Protein AF-A0A8J6LBS2-F1 (afdb_monomer_lite)

Organism: Tenebrio molitor (NCBI:txid7067)

Foldseek 3Di:
DDDDDDPVSVLLVVLLVQLLVLLCVLLVHDDDPDPVVVVVVVVVVVVVVPPPDDPLNVLLVVLLVLLVLCVVQVCVVFFHAPVSLQVSLCVVPVDGDDVVNVCVVDPPDPDDGQGSLNSLVVQLVVLPPPPDDDDPDDDDDDSPVSNSSSSVVVCVVVQPPDDDVCVSCVVSNDDPDDDDDDDDDDDDDDDDDDDDDDPDPDDDPPVPLPQFAEEEAEECAPPDRCVVPAQVVLCVVLVGGYDYDPPRSDPCPVPDRDHSVNSVVVVSNLSSYQEYEYEYDLQALGSSSLSVLLSCLVVVGHYAYAHAQHDQPQRHHPNDGDDNVSSVVSRVSSVVSVVSCVVSVHHYHNDPNVRSVVSVVVVVVD

Secondary structure (DSSP, 8-state):
------HHHHHHHHHHHHHHHHHHHHTTPPPPSSHHHHHHHHHHHHHHHTSS--HHHHHHHHHHHHHHHHHHTTGGGSEE-HHHHHHHHHHHHS----HHHHTTT----SS--EEHHHHHHHHHHHHHTT--S---S-----SHHHHHHHHHHHHHHHH-SSSSSHHHHHHHH-------------------------PPP----------EEEEEEE---SS--HIIIIIHHHHHHTT--EE--TTSS----TT-PPPHHHHHHHHHHHHTEEEEEEEE-TTS--HHHHHHHHHHHHTT--EEEEEPPPPSSS-EETTEEPPHHHHHHHHHHHHHHHHHHHHTT--EESSHHHHHHHHHHHHHT-

Radius of gyration: 26.04 Å; chains: 1; bounding box: 83×47×63 Å

InterPro domains:
  IPR011992 EF-hand domain pair [SSF47473] (61-127)
  IPR039470 Nucleoside 2-deoxyribosyltransferase-like [PF15891] (211-308)

Sequence (366 aa):
MGETITHREYRDLVEGQTTLLTLVKSKGIEVHKSLPSALQCTAKILRNVTNDITAEEHLTSKLRKLREVFDSYGGQNGEIEVYKFLKAFNQLTQRDLTTNELYKYYTASRNTGISFELFCMLMAEFTTDNCDTSTTNGRFSDPLYWACALLKTRHLLSSYVIEPVANILVRASQPFQRQCSTNNNTCNMVSPHVNGEIEEPVSNNAFKQTKYDVFLGGTRNSQGNWREEIAIPALQKYNISYTSTSTNGYVVLDNKNVTDQDVLDWKQAMDSSQVLLFYVTADTRSLTTMILAAHYIAVEKDMVLCIQPLPEENCVVGNETLSDQAIKDYNRGRVYVTDMAKRKQIPVFEDIAEAVQCVVNKFQSR

pLDDT: mean 72.25, std 24.4, range [22.64, 98.56]

Structure (mmCIF, N/CA/C/O backbone):
data_AF-A0A8J6LBS2-F1
#
_entry.id   AF-A0A8J6LBS2-F1
#
loop_
_atom_site.group_PDB
_atom_site.id
_atom_site.type_symbol
_atom_site.label_atom_id
_atom_site.label_alt_id
_atom_site.label_comp_id
_atom_site.label_asym_id
_atom_site.label_entity_id
_atom_site.label_seq_id
_atom_site.pdbx_PDB_ins_code
_atom_site.Cartn_x
_atom_site.Cartn_y
_atom_site.Cartn_z
_atom_site.occupancy
_atom_site.B_iso_or_equiv
_atom_site.auth_seq_id
_atom_site.auth_comp_id
_atom_site.auth_asym_id
_atom_site.auth_atom_id
_atom_site.pdbx_PDB_model_num
ATOM 1 N N . MET A 1 1 ? 32.270 3.424 -0.566 1.00 47.19 1 MET A N 1
ATOM 2 C CA . MET A 1 1 ? 30.902 3.049 -0.151 1.00 47.19 1 MET A CA 1
ATOM 3 C C . MET A 1 1 ? 29.988 4.217 -0.452 1.00 47.19 1 MET A C 1
ATOM 5 O O . MET A 1 1 ? 30.368 5.334 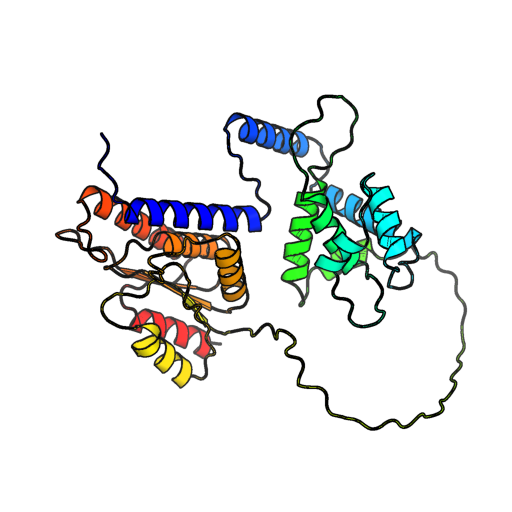-0.126 1.00 47.19 1 MET A O 1
ATOM 9 N N . GLY A 1 2 ? 28.842 3.936 -1.070 1.00 69.69 2 GLY A N 1
ATOM 10 C CA . GLY A 1 2 ? 27.843 4.913 -1.499 1.00 69.69 2 GLY A CA 1
ATOM 11 C C . GLY A 1 2 ? 27.788 4.995 -3.019 1.00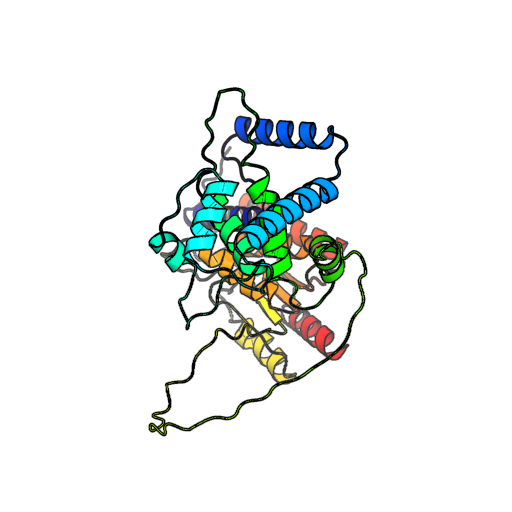 69.69 2 GLY A C 1
ATOM 12 O O . GLY A 1 2 ? 28.645 5.634 -3.621 1.00 69.69 2 GLY A O 1
ATOM 13 N N . GLU A 1 3 ? 26.821 4.311 -3.630 1.00 83.31 3 GLU A N 1
ATOM 14 C CA . GLU A 1 3 ? 26.401 4.670 -4.984 1.00 83.31 3 GLU A CA 1
ATOM 15 C C . GLU A 1 3 ? 25.667 6.011 -4.930 1.00 83.31 3 GLU A C 1
ATOM 17 O O . GLU A 1 3 ? 24.985 6.321 -3.947 1.00 83.31 3 GLU A O 1
ATOM 22 N N . THR A 1 4 ? 25.837 6.833 -5.960 1.00 85.31 4 THR A N 1
ATOM 23 C CA . THR A 1 4 ? 25.100 8.091 -6.056 1.00 85.31 4 THR A CA 1
ATOM 24 C C . THR A 1 4 ? 23.674 7.775 -6.473 1.00 85.31 4 THR A C 1
ATOM 26 O O . THR A 1 4 ? 23.448 7.372 -7.611 1.00 85.31 4 THR A O 1
ATOM 29 N N . ILE A 1 5 ? 22.719 7.978 -5.567 1.00 88.06 5 ILE A N 1
ATOM 30 C CA . ILE A 1 5 ? 21.300 7.875 -5.907 1.00 88.06 5 ILE A CA 1
ATOM 31 C C . ILE A 1 5 ? 20.892 9.036 -6.811 1.00 88.06 5 ILE A C 1
ATOM 33 O O . ILE A 1 5 ? 21.317 10.182 -6.627 1.00 88.06 5 ILE A O 1
ATOM 37 N N . THR A 1 6 ? 20.045 8.744 -7.786 1.00 86.56 6 THR A N 1
ATOM 38 C CA . THR A 1 6 ? 19.435 9.774 -8.626 1.00 86.56 6 THR A CA 1
ATOM 39 C C . THR A 1 6 ? 18.422 10.605 -7.830 1.00 86.56 6 THR A C 1
ATOM 41 O O . THR A 1 6 ? 17.913 10.194 -6.783 1.00 86.56 6 THR A O 1
ATOM 44 N N . HIS A 1 7 ? 18.077 11.793 -8.334 1.00 87.12 7 HIS A N 1
ATOM 45 C CA . HIS A 1 7 ? 17.038 12.622 -7.712 1.00 87.12 7 HIS A CA 1
ATOM 46 C C . HIS A 1 7 ? 15.678 11.905 -7.675 1.00 87.12 7 HIS A C 1
ATOM 48 O O . HIS A 1 7 ? 14.921 12.055 -6.716 1.00 87.12 7 HIS A O 1
ATOM 54 N N . ARG A 1 8 ? 15.356 11.113 -8.705 1.00 85.19 8 ARG A N 1
ATOM 55 C CA . ARG A 1 8 ? 14.108 10.350 -8.744 1.00 85.19 8 ARG A CA 1
ATOM 56 C C . ARG A 1 8 ? 14.124 9.203 -7.735 1.00 85.19 8 ARG A C 1
ATOM 58 O O . ARG A 1 8 ? 13.140 9.052 -7.027 1.00 85.19 8 ARG A O 1
ATOM 65 N N . GLU A 1 9 ? 15.237 8.486 -7.576 1.00 87.19 9 GLU A N 1
ATOM 66 C CA . GLU A 1 9 ? 15.374 7.480 -6.507 1.00 87.19 9 GLU A CA 1
ATOM 67 C C . GLU A 1 9 ? 15.237 8.085 -5.117 1.00 87.19 9 GLU A C 1
ATOM 69 O O . GLU A 1 9 ? 14.542 7.535 -4.266 1.00 87.19 9 GLU A O 1
ATOM 74 N N . TYR A 1 10 ? 15.855 9.244 -4.887 1.00 88.94 10 TYR A N 1
ATOM 75 C CA . TYR A 1 10 ? 15.675 9.974 -3.639 1.00 88.94 10 TYR A CA 1
ATOM 76 C C . TYR A 1 10 ? 14.195 10.297 -3.389 1.00 88.94 10 TYR A C 1
ATOM 78 O O . TYR A 1 10 ? 13.697 10.085 -2.283 1.00 88.94 10 TYR A O 1
ATOM 86 N N . ARG A 1 11 ? 13.466 10.757 -4.414 1.00 86.38 11 ARG A N 1
ATOM 87 C CA . ARG A 1 11 ? 12.020 10.990 -4.312 1.00 86.38 11 ARG A CA 1
ATOM 88 C C . ARG A 1 11 ? 11.243 9.710 -4.015 1.00 86.38 11 ARG A C 1
ATOM 90 O O . ARG A 1 11 ? 10.449 9.724 -3.082 1.00 86.38 11 ARG A O 1
ATOM 97 N N . ASP A 1 12 ? 11.505 8.621 -4.735 1.00 85.50 12 ASP A N 1
ATOM 98 C CA . ASP A 1 12 ? 10.856 7.323 -4.512 1.00 85.50 12 ASP A CA 1
ATOM 99 C C . ASP A 1 12 ? 11.044 6.857 -3.053 1.00 85.50 12 ASP A C 1
ATOM 101 O O . ASP A 1 12 ? 10.097 6.401 -2.407 1.00 85.50 12 ASP A O 1
ATOM 105 N N . LEU A 1 13 ? 12.252 7.030 -2.500 1.00 89.19 13 LEU A N 1
ATOM 106 C CA . LEU A 1 13 ? 12.580 6.716 -1.105 1.00 89.19 13 LEU A CA 1
ATOM 107 C C . LEU A 1 13 ? 11.823 7.600 -0.108 1.00 89.19 13 LEU A C 1
ATOM 109 O O . LEU A 1 13 ? 11.284 7.087 0.875 1.00 89.19 13 LEU A O 1
ATOM 113 N N . VAL A 1 14 ? 11.765 8.912 -0.350 1.00 89.81 14 VAL A N 1
ATOM 114 C CA . VAL A 1 14 ? 11.027 9.857 0.503 1.00 89.81 14 VAL A CA 1
ATOM 115 C C . VAL A 1 14 ? 9.528 9.564 0.469 1.00 89.81 14 VAL A C 1
ATOM 117 O O . VAL A 1 14 ? 8.892 9.534 1.517 1.00 89.81 14 VAL A O 1
ATOM 120 N N . GLU A 1 15 ? 8.956 9.288 -0.701 1.00 87.94 15 GLU A N 1
ATOM 121 C CA . GLU A 1 15 ? 7.538 8.942 -0.848 1.00 87.94 15 GLU A CA 1
ATOM 122 C C . GLU A 1 15 ? 7.206 7.607 -0.171 1.00 87.94 15 GLU A C 1
ATOM 124 O O . GLU A 1 15 ? 6.192 7.496 0.527 1.00 87.94 15 GLU A O 1
ATOM 129 N N . GLY A 1 16 ? 8.092 6.615 -0.297 1.00 90.06 16 GLY A N 1
ATOM 130 C CA . GLY A 1 16 ? 7.988 5.360 0.438 1.00 90.06 16 GLY A CA 1
ATOM 131 C C . GLY A 1 16 ? 8.041 5.575 1.954 1.00 90.06 16 GLY A C 1
ATOM 132 O O . GLY A 1 16 ? 7.206 5.038 2.685 1.00 90.06 16 GLY A O 1
ATOM 133 N N . GLN A 1 17 ? 8.967 6.410 2.437 1.00 91.69 17 GLN A N 1
ATOM 134 C CA . GLN A 1 17 ? 9.065 6.754 3.855 1.00 91.69 17 GLN A CA 1
ATOM 135 C C . GLN A 1 17 ? 7.803 7.468 4.347 1.00 91.69 17 GLN A C 1
ATOM 137 O O . GLN A 1 17 ? 7.252 7.054 5.365 1.00 91.69 17 GLN A O 1
ATOM 142 N N . THR A 1 18 ? 7.318 8.488 3.633 1.00 90.25 18 THR A N 1
ATOM 143 C CA . THR A 1 18 ? 6.062 9.178 3.957 1.00 90.25 18 THR A CA 1
ATOM 144 C C . THR A 1 18 ? 4.932 8.168 4.066 1.00 90.25 18 THR A C 1
ATOM 146 O O . THR A 1 18 ? 4.324 8.066 5.123 1.00 90.25 18 THR A O 1
ATOM 149 N N . THR A 1 19 ? 4.749 7.321 3.049 1.00 91.56 19 THR A N 1
ATOM 150 C CA . THR A 1 19 ? 3.713 6.279 3.040 1.00 91.56 19 THR A CA 1
ATOM 151 C C . THR A 1 19 ? 3.788 5.382 4.274 1.00 91.56 19 THR A C 1
ATOM 153 O O . THR A 1 19 ? 2.785 5.185 4.960 1.00 91.56 19 THR A O 1
ATOM 156 N N . LEU A 1 20 ? 4.976 4.865 4.603 1.00 93.19 20 LEU A N 1
ATOM 157 C CA . LEU A 1 20 ? 5.170 4.033 5.789 1.00 93.19 20 LEU A CA 1
ATOM 158 C C . LEU A 1 20 ? 4.802 4.790 7.072 1.00 93.19 20 LEU A C 1
ATOM 160 O O . LEU A 1 20 ? 4.065 4.266 7.908 1.00 93.19 20 LEU A O 1
ATOM 164 N N . LEU A 1 21 ? 5.295 6.019 7.231 1.00 91.12 21 LEU A N 1
ATOM 165 C CA . LEU A 1 21 ? 5.052 6.826 8.421 1.00 91.12 21 LEU A CA 1
ATOM 166 C C . LEU A 1 21 ? 3.572 7.177 8.579 1.00 91.12 21 LEU A C 1
ATOM 168 O O . LEU A 1 21 ? 3.050 7.067 9.689 1.00 91.12 21 LEU A O 1
ATOM 172 N N . THR A 1 22 ? 2.881 7.555 7.504 1.00 89.00 22 THR A N 1
ATOM 173 C CA . THR A 1 22 ? 1.444 7.848 7.538 1.00 89.00 22 THR A CA 1
ATOM 174 C C . THR A 1 22 ? 0.648 6.597 7.912 1.00 89.00 22 THR A C 1
ATOM 176 O O . THR A 1 22 ? -0.211 6.661 8.792 1.00 89.00 22 THR A O 1
ATOM 179 N N . LEU A 1 23 ? 0.965 5.434 7.327 1.00 86.88 23 LEU A N 1
ATOM 180 C CA . LEU A 1 23 ? 0.301 4.169 7.661 1.00 86.88 23 LEU A CA 1
ATOM 181 C C . LEU A 1 23 ? 0.516 3.778 9.130 1.00 86.88 23 LEU A C 1
ATOM 183 O O . LEU A 1 23 ? -0.443 3.410 9.809 1.00 86.88 23 LEU A O 1
ATOM 187 N N . VAL A 1 24 ? 1.743 3.897 9.644 1.00 85.88 24 VAL A N 1
ATOM 188 C CA . VAL A 1 24 ? 2.084 3.606 11.048 1.00 85.88 24 VAL A CA 1
ATOM 189 C C . VAL A 1 24 ? 1.343 4.552 11.999 1.00 85.88 24 VAL A C 1
ATOM 191 O O . VAL A 1 24 ? 0.672 4.090 12.925 1.00 85.88 24 VAL A O 1
ATOM 194 N N . LYS A 1 25 ? 1.364 5.863 11.726 1.00 83.94 25 LYS A N 1
ATOM 195 C CA . LYS A 1 25 ? 0.614 6.863 12.504 1.00 83.94 25 LYS A CA 1
ATOM 196 C C . LYS A 1 25 ? -0.892 6.610 12.469 1.00 83.94 25 LYS A C 1
ATOM 198 O O . LYS A 1 25 ? -1.544 6.725 13.502 1.00 83.94 25 LYS A O 1
ATOM 203 N N . SER A 1 26 ? -1.446 6.199 11.324 1.00 81.50 26 SER A N 1
ATOM 204 C CA . SER A 1 26 ? -2.880 5.885 11.196 1.00 81.50 26 SER A CA 1
ATOM 205 C C . SER A 1 26 ? -3.321 4.728 12.104 1.00 81.50 26 SER A C 1
ATOM 207 O O . SER A 1 26 ? -4.482 4.655 12.496 1.00 81.50 26 SER A O 1
ATOM 209 N N . LYS A 1 27 ? -2.385 3.854 12.504 1.00 79.88 27 LYS A N 1
ATOM 210 C CA . LYS A 1 27 ? -2.609 2.777 13.481 1.00 79.88 27 LYS A CA 1
ATOM 211 C C . LYS A 1 27 ? -2.426 3.221 14.938 1.00 79.88 27 LYS A C 1
ATOM 213 O O . LYS A 1 27 ? -2.509 2.388 15.836 1.00 79.88 27 LYS A O 1
ATOM 218 N N . GLY A 1 28 ? -2.191 4.511 15.180 1.00 75.19 28 GLY A N 1
ATOM 219 C CA . GLY A 1 28 ? -1.939 5.072 16.506 1.00 75.19 28 GLY A CA 1
ATOM 220 C C . GLY A 1 28 ? -0.559 4.728 17.067 1.00 75.19 28 GLY A C 1
ATOM 221 O O . GLY A 1 28 ? -0.369 4.783 18.279 1.00 75.19 28 GLY A O 1
ATOM 222 N N . ILE A 1 29 ? 0.392 4.339 16.211 1.00 77.69 29 ILE A N 1
ATOM 223 C CA . ILE A 1 29 ? 1.775 4.088 16.620 1.00 77.69 29 ILE A CA 1
ATOM 224 C C . ILE A 1 29 ? 2.541 5.410 16.560 1.00 77.69 29 ILE A C 1
ATOM 226 O O . ILE A 1 29 ? 2.597 6.065 15.517 1.00 77.69 29 ILE A O 1
ATOM 230 N N . GLU A 1 30 ? 3.152 5.787 17.681 1.00 77.56 30 GLU A N 1
ATOM 231 C CA . GLU A 1 30 ? 3.989 6.980 17.757 1.00 77.56 30 GLU A CA 1
ATOM 232 C C . GLU A 1 30 ? 5.283 6.794 16.957 1.00 77.56 30 GLU A C 1
ATOM 234 O O . GLU A 1 30 ? 6.025 5.824 17.126 1.00 77.56 30 GLU A O 1
ATOM 239 N N . VAL A 1 31 ? 5.568 7.761 16.084 1.00 81.81 31 VAL A N 1
ATOM 240 C CA . VAL A 1 31 ? 6.807 7.810 15.306 1.00 81.81 31 VAL A CA 1
ATOM 241 C C . VAL A 1 31 ? 7.734 8.838 15.935 1.00 81.81 31 VAL A C 1
ATOM 243 O O . VAL A 1 31 ? 7.440 10.032 15.973 1.00 81.81 31 VAL A O 1
ATOM 246 N N . HIS A 1 32 ? 8.895 8.372 16.373 1.00 86.50 32 HIS A N 1
ATOM 247 C CA . HIS A 1 32 ? 9.897 9.187 17.043 1.00 86.50 32 HIS A CA 1
ATOM 248 C C . HIS A 1 32 ? 11.015 9.602 16.084 1.00 86.50 32 HIS A C 1
ATOM 250 O O . HIS A 1 32 ? 11.577 8.774 15.373 1.00 86.50 32 HIS A O 1
ATOM 256 N N . LYS A 1 33 ? 11.382 10.889 16.100 1.00 84.56 33 LYS A N 1
ATOM 257 C CA . LYS A 1 33 ? 12.470 11.440 15.266 1.00 84.56 33 LYS A CA 1
ATOM 258 C C . LYS A 1 33 ? 13.868 11.185 15.839 1.00 84.56 33 LYS A C 1
ATOM 260 O O . LYS A 1 33 ? 14.860 11.443 15.168 1.00 84.56 33 LYS A O 1
ATOM 265 N N . SER A 1 34 ? 13.960 10.731 17.089 1.00 88.19 34 SER A N 1
ATOM 266 C CA . SER A 1 34 ? 15.233 10.486 17.762 1.00 88.19 34 SER A CA 1
ATOM 267 C C . SER A 1 34 ? 15.179 9.225 18.614 1.00 88.19 34 SER A C 1
ATOM 269 O O . SER A 1 34 ? 14.174 8.949 19.279 1.00 88.19 34 SER A O 1
ATOM 271 N N . LEU A 1 35 ? 16.296 8.496 18.633 1.00 88.31 35 LEU A N 1
ATOM 272 C CA . LEU A 1 35 ? 16.460 7.297 19.448 1.00 88.31 35 LEU A CA 1
ATOM 273 C C . LEU A 1 35 ? 16.162 7.551 20.941 1.00 88.31 35 LEU A C 1
ATOM 275 O O . LEU A 1 35 ? 15.421 6.757 21.516 1.00 88.31 35 LEU A O 1
ATOM 279 N N . PRO A 1 36 ? 16.622 8.653 21.576 1.00 91.38 36 PRO A N 1
ATOM 280 C CA . PRO A 1 36 ? 16.285 8.923 22.974 1.00 91.38 36 PRO A CA 1
ATOM 281 C C . PRO A 1 36 ? 14.777 9.031 23.233 1.00 91.38 36 PRO A C 1
ATOM 283 O O . PRO A 1 36 ? 14.287 8.455 24.204 1.00 91.38 36 PRO A O 1
ATOM 286 N N . SER A 1 37 ? 14.023 9.711 22.358 1.00 85.62 37 SER A N 1
ATOM 287 C CA . SER A 1 37 ? 12.566 9.831 22.526 1.00 85.62 37 SER A CA 1
ATOM 288 C C . SER A 1 37 ? 11.852 8.484 22.354 1.00 85.62 37 SER A C 1
ATOM 290 O O . SER A 1 37 ? 10.967 8.162 23.148 1.00 85.62 37 SER A O 1
ATOM 292 N N . ALA A 1 38 ? 12.303 7.655 21.404 1.00 83.62 38 ALA A N 1
ATOM 293 C CA . ALA A 1 38 ? 11.786 6.302 21.199 1.00 83.62 38 ALA A CA 1
ATOM 294 C C . ALA A 1 38 ? 12.054 5.394 22.411 1.00 83.62 38 ALA A C 1
ATOM 296 O O . ALA A 1 38 ? 11.160 4.679 22.872 1.00 83.62 38 ALA A O 1
ATOM 297 N N . LEU A 1 39 ? 13.267 5.454 22.975 1.00 86.56 39 LEU A N 1
ATOM 298 C CA . LEU A 1 39 ? 13.643 4.697 24.173 1.00 86.56 39 LEU A CA 1
ATOM 299 C C . LEU A 1 39 ? 12.832 5.136 25.394 1.00 86.56 39 LEU A C 1
ATOM 301 O O . LEU A 1 39 ? 12.380 4.295 26.170 1.00 86.56 39 LEU A O 1
ATOM 305 N N . GLN A 1 40 ? 12.596 6.441 25.550 1.00 86.06 40 GLN A N 1
ATOM 306 C CA . GLN A 1 40 ? 11.775 6.957 26.639 1.00 86.06 40 GLN A CA 1
ATOM 307 C C . GLN A 1 40 ? 10.313 6.504 26.518 1.00 86.06 40 GLN A C 1
ATOM 309 O O . GLN A 1 40 ? 9.727 6.103 27.525 1.00 86.06 40 GLN A O 1
ATOM 314 N N . CYS A 1 41 ? 9.728 6.537 25.315 1.00 79.12 41 CYS A N 1
ATOM 315 C CA . CYS A 1 41 ? 8.382 6.010 25.072 1.00 79.12 41 CYS A CA 1
ATOM 316 C C . CYS A 1 41 ? 8.316 4.506 25.377 1.00 79.12 41 CYS A C 1
ATOM 318 O O . CYS A 1 41 ? 7.473 4.069 26.160 1.00 79.12 41 CYS A O 1
ATOM 320 N N . THR A 1 42 ? 9.292 3.735 24.891 1.00 81.50 42 THR A N 1
ATOM 321 C CA . THR A 1 42 ? 9.397 2.292 25.162 1.00 81.50 42 THR A CA 1
ATOM 322 C C . THR A 1 42 ? 9.456 2.000 26.665 1.00 81.50 42 THR A C 1
ATOM 324 O O . THR A 1 42 ? 8.704 1.169 27.167 1.00 81.50 42 THR A O 1
ATOM 327 N N . ALA A 1 43 ? 10.287 2.727 27.419 1.00 81.31 43 ALA A N 1
ATOM 328 C CA . ALA A 1 43 ? 10.387 2.566 28.868 1.00 81.31 43 ALA A CA 1
ATOM 329 C C . ALA A 1 43 ? 9.069 2.891 29.594 1.00 81.31 43 ALA A C 1
ATOM 331 O O . ALA A 1 43 ? 8.728 2.218 30.567 1.00 81.31 43 ALA A O 1
ATOM 332 N N . LYS A 1 44 ? 8.310 3.897 29.131 1.00 79.00 44 LYS A N 1
ATOM 333 C CA . LYS A 1 44 ? 6.975 4.213 29.670 1.00 79.00 44 LYS A CA 1
ATOM 334 C C . LYS A 1 44 ? 5.977 3.087 29.397 1.00 79.00 44 LYS A C 1
ATOM 336 O O . LYS A 1 44 ? 5.268 2.692 30.316 1.00 79.00 44 LYS A O 1
ATOM 341 N N . ILE A 1 45 ? 5.953 2.549 28.174 1.00 76.06 45 ILE A N 1
ATOM 342 C CA . ILE A 1 45 ? 5.082 1.422 27.807 1.00 76.06 45 ILE A CA 1
ATOM 343 C C . ILE A 1 45 ? 5.374 0.223 28.713 1.00 76.06 45 ILE A C 1
ATOM 345 O O . ILE A 1 45 ? 4.457 -0.308 29.333 1.00 76.06 45 ILE A O 1
ATOM 349 N N . LEU A 1 46 ? 6.648 -0.152 28.860 1.00 76.38 46 LEU A N 1
ATOM 350 C CA . LEU A 1 46 ? 7.048 -1.295 29.685 1.00 76.38 46 LEU A CA 1
ATOM 351 C C . LEU A 1 46 ? 6.691 -1.109 31.168 1.00 76.38 46 LEU A C 1
ATOM 353 O O . LEU A 1 46 ? 6.201 -2.044 31.792 1.00 76.38 46 LEU A O 1
ATOM 357 N N . ARG A 1 47 ? 6.870 0.097 31.724 1.00 75.62 47 ARG A N 1
ATOM 358 C CA . ARG A 1 47 ? 6.495 0.404 33.119 1.00 75.62 47 ARG A CA 1
ATOM 359 C C . ARG A 1 47 ? 4.986 0.383 33.359 1.00 75.62 47 ARG A C 1
ATOM 361 O O . ARG A 1 47 ? 4.546 0.036 34.449 1.00 75.62 47 ARG A O 1
ATOM 368 N N . ASN A 1 48 ? 4.194 0.750 32.356 1.00 61.47 48 ASN A N 1
ATOM 369 C CA . ASN A 1 48 ? 2.739 0.689 32.460 1.00 61.47 48 ASN A CA 1
ATOM 370 C C . ASN A 1 48 ? 2.224 -0.751 32.363 1.00 61.47 48 ASN A C 1
ATOM 372 O O . ASN A 1 48 ? 1.263 -1.079 33.042 1.00 61.47 48 ASN A O 1
ATOM 376 N N . VAL A 1 49 ? 2.883 -1.616 31.584 1.00 57.59 49 VAL A N 1
ATOM 377 C CA . VAL A 1 49 ? 2.561 -3.054 31.523 1.00 57.59 49 VAL A CA 1
ATOM 378 C C . VAL A 1 49 ? 2.840 -3.760 32.856 1.00 57.59 49 VAL A C 1
ATOM 380 O O . VAL A 1 49 ? 2.164 -4.727 33.177 1.00 57.59 49 VAL A O 1
ATOM 383 N N . THR A 1 50 ? 3.796 -3.274 33.656 1.00 53.81 50 THR A N 1
ATOM 384 C CA . THR A 1 50 ? 4.102 -3.844 34.982 1.00 53.81 50 THR A CA 1
ATOM 385 C C . THR A 1 50 ? 3.147 -3.419 36.102 1.00 53.81 50 THR A C 1
ATOM 387 O O . THR A 1 50 ? 3.248 -3.952 37.202 1.00 53.81 50 THR A O 1
ATOM 390 N N . ASN A 1 51 ? 2.235 -2.473 35.857 1.00 56.88 51 ASN A N 1
ATOM 391 C CA . ASN A 1 51 ? 1.159 -2.160 36.795 1.00 56.88 51 ASN A CA 1
ATOM 392 C C . ASN A 1 51 ? -0.048 -3.031 36.410 1.00 56.88 51 ASN A C 1
ATOM 394 O O . ASN A 1 51 ? -0.597 -2.816 35.335 1.00 56.88 51 ASN A O 1
ATOM 398 N N . ASP A 1 52 ? -0.422 -4.003 37.253 1.00 50.91 52 ASP A N 1
ATOM 399 C CA . ASP A 1 52 ? -1.485 -5.026 37.086 1.00 50.91 52 ASP A CA 1
ATOM 400 C C . ASP A 1 52 ? -2.914 -4.465 36.865 1.00 50.91 52 ASP A C 1
ATOM 402 O O . ASP A 1 52 ? -3.860 -4.773 37.587 1.00 50.91 52 ASP A O 1
ATOM 406 N N . ILE A 1 53 ? -3.104 -3.613 35.864 1.00 55.03 53 ILE A N 1
ATOM 407 C CA . ILE A 1 53 ? -4.408 -3.206 35.353 1.00 55.03 53 ILE A CA 1
ATOM 408 C C . ILE A 1 53 ? -4.349 -3.456 33.855 1.00 55.03 53 ILE A C 1
ATOM 410 O O . ILE A 1 53 ? -3.560 -2.852 33.123 1.00 55.03 53 ILE A O 1
ATOM 414 N N . THR A 1 54 ? -5.167 -4.387 33.385 1.00 57.31 54 THR A N 1
ATOM 415 C CA . THR A 1 54 ? -5.206 -4.752 31.971 1.00 57.31 54 THR A CA 1
ATOM 416 C C . THR A 1 54 ? -5.546 -3.523 31.118 1.00 57.31 54 THR A C 1
ATOM 418 O O . THR A 1 54 ? -6.278 -2.618 31.532 1.00 57.31 54 THR A O 1
ATOM 421 N N . ALA A 1 55 ? -5.035 -3.463 29.883 1.00 52.88 55 ALA A N 1
ATOM 422 C CA . ALA A 1 55 ? -5.350 -2.366 28.958 1.00 52.88 55 ALA A CA 1
ATOM 423 C C . ALA A 1 55 ? -6.873 -2.182 28.749 1.00 52.88 55 ALA A C 1
ATOM 425 O O . ALA A 1 55 ? -7.332 -1.081 28.439 1.00 52.88 55 ALA A O 1
ATOM 426 N N . GLU A 1 56 ? -7.643 -3.253 28.948 1.00 51.31 56 GLU A N 1
ATOM 427 C CA . GLU A 1 56 ? -9.103 -3.293 28.914 1.00 51.31 56 GLU A CA 1
ATOM 428 C C . GLU A 1 56 ? -9.748 -2.600 30.127 1.00 51.31 56 GLU A C 1
ATOM 430 O O . GLU A 1 56 ? -10.662 -1.790 29.961 1.00 51.31 56 GLU A O 1
ATOM 435 N N . GLU A 1 57 ? -9.242 -2.821 31.341 1.00 60.28 57 GLU A N 1
ATOM 436 C CA . GLU A 1 57 ? -9.720 -2.150 32.559 1.00 60.28 57 GLU A CA 1
ATOM 437 C C . GLU A 1 57 ? -9.425 -0.647 32.536 1.00 60.28 57 GLU A C 1
ATOM 439 O O . GLU A 1 57 ? -10.266 0.176 32.918 1.00 60.28 57 GLU A O 1
ATOM 444 N N . HIS A 1 58 ? -8.263 -0.270 32.007 1.00 58.41 58 HIS A N 1
ATOM 445 C CA . HIS A 1 58 ? -7.893 1.126 31.811 1.00 58.41 58 HIS A CA 1
ATOM 446 C C . HIS A 1 58 ? -8.789 1.839 30.784 1.00 58.41 58 HIS A C 1
ATOM 448 O O . HIS A 1 58 ? -9.226 2.967 31.032 1.00 58.41 58 HIS A O 1
ATOM 454 N N . LEU A 1 59 ? -9.102 1.190 29.656 1.00 59.97 59 LEU A N 1
ATOM 455 C CA . LEU A 1 59 ? -10.052 1.707 28.667 1.00 59.97 59 LEU A CA 1
ATOM 456 C C . LEU A 1 59 ? -11.461 1.830 29.263 1.00 59.97 59 LEU A C 1
ATOM 458 O O . LEU A 1 59 ? -12.115 2.859 29.097 1.00 59.97 59 LEU A O 1
ATOM 462 N N . THR A 1 60 ? -11.899 0.819 30.013 1.00 61.25 60 THR A N 1
ATOM 463 C CA . THR A 1 60 ? -13.227 0.780 30.641 1.00 61.25 60 THR A CA 1
ATOM 464 C C . THR A 1 60 ? -13.401 1.900 31.666 1.00 61.25 60 THR A C 1
ATOM 466 O O . THR A 1 60 ? -14.414 2.596 31.661 1.00 61.25 60 THR A O 1
ATOM 469 N N . SER A 1 61 ? -12.398 2.127 32.518 1.00 65.00 61 SER A N 1
ATOM 470 C CA . SER A 1 61 ? -12.402 3.225 33.493 1.00 65.00 61 SER A CA 1
ATOM 471 C C . SER A 1 61 ? -12.487 4.600 32.814 1.00 65.00 61 SER A C 1
ATOM 473 O O . SER A 1 61 ? -13.220 5.486 33.255 1.00 65.00 61 SER A O 1
ATOM 475 N N . LYS A 1 62 ? -11.798 4.767 31.679 1.00 66.62 62 LYS A N 1
ATOM 476 C CA . LYS A 1 62 ? -11.809 6.015 30.907 1.00 66.62 62 LYS A CA 1
ATOM 477 C C . LYS A 1 62 ? -13.119 6.273 30.181 1.00 66.62 62 LYS A C 1
ATOM 479 O O . LYS A 1 62 ? -13.626 7.388 30.256 1.00 66.62 62 LYS A O 1
ATOM 484 N N . LEU A 1 63 ? -13.672 5.264 29.507 1.00 71.94 63 LEU A N 1
ATOM 485 C CA . LEU A 1 63 ? -14.982 5.377 28.862 1.00 71.94 63 LEU A CA 1
ATOM 486 C C . LEU A 1 63 ? -16.067 5.683 29.892 1.00 71.94 63 LEU A C 1
ATOM 488 O O . LEU A 1 63 ? -16.922 6.525 29.634 1.00 71.94 63 LEU A O 1
ATOM 492 N N . ARG A 1 64 ? -15.976 5.086 31.087 1.00 75.25 64 ARG A N 1
ATOM 493 C CA . ARG A 1 64 ? -16.865 5.411 32.205 1.00 75.25 64 ARG A CA 1
ATOM 494 C C . ARG A 1 64 ? -16.749 6.879 32.610 1.00 75.25 64 ARG A C 1
ATOM 496 O O . ARG A 1 64 ? -17.764 7.555 32.676 1.00 75.25 64 ARG A O 1
ATOM 503 N N . LYS A 1 65 ? -15.532 7.406 32.777 1.00 81.25 65 LYS A N 1
ATOM 504 C CA . LYS A 1 65 ? -15.321 8.827 33.100 1.00 81.25 65 LYS A CA 1
ATOM 505 C C . LYS A 1 65 ? -15.848 9.769 32.007 1.00 81.25 65 LYS A C 1
ATOM 507 O O . LYS A 1 65 ? -16.442 10.796 32.321 1.00 81.25 65 LYS A O 1
ATOM 512 N N . LEU A 1 66 ? -15.644 9.432 30.730 1.00 82.75 66 LEU A N 1
ATOM 513 C CA . LEU A 1 66 ? -16.204 10.194 29.607 1.00 82.75 66 LEU A CA 1
ATOM 514 C C . LEU A 1 66 ? -17.734 10.183 29.644 1.00 82.75 66 LEU A C 1
ATOM 516 O O . LEU A 1 66 ? -18.351 11.233 29.476 1.00 82.75 66 LEU A O 1
ATOM 520 N N . ARG A 1 67 ? -18.333 9.016 29.906 1.00 84.88 67 ARG A N 1
ATOM 521 C CA . ARG A 1 67 ? -19.782 8.846 30.023 1.00 84.88 67 ARG A CA 1
ATOM 522 C C . ARG A 1 67 ? -20.354 9.630 31.200 1.00 84.88 67 ARG A C 1
ATOM 524 O O . ARG A 1 67 ? -21.322 10.355 31.017 1.00 84.88 67 ARG A O 1
ATOM 531 N N . GLU A 1 68 ? -19.721 9.556 32.366 1.00 85.00 68 GLU A N 1
ATOM 532 C CA . GLU A 1 68 ? -20.115 10.302 33.565 1.00 85.00 68 GLU A CA 1
ATOM 533 C C . GLU A 1 68 ? -20.124 11.814 33.315 1.00 85.00 68 GLU A C 1
ATOM 535 O O . GLU A 1 68 ? -21.092 12.492 33.662 1.00 85.00 68 GLU A O 1
ATOM 540 N N . VAL A 1 69 ? -19.080 12.350 32.671 1.00 88.62 69 VAL A N 1
ATOM 541 C CA . VAL A 1 69 ? -19.036 13.779 32.340 1.00 88.62 69 VAL A CA 1
ATOM 542 C C . VAL A 1 69 ? -20.094 14.125 31.296 1.00 88.62 69 VAL A C 1
ATOM 544 O O . VAL A 1 69 ? -20.844 15.075 31.504 1.00 88.62 69 VAL A O 1
ATOM 547 N N . PHE A 1 70 ? -20.222 13.352 30.218 1.00 87.75 70 PHE A N 1
ATOM 548 C CA . PHE A 1 70 ? -21.259 13.569 29.207 1.00 87.75 70 PHE A CA 1
ATOM 549 C C . PHE A 1 70 ? -22.672 13.605 29.816 1.00 87.75 70 PHE A C 1
ATOM 551 O O . PHE A 1 70 ? -23.446 14.535 29.573 1.00 87.75 70 PHE A O 1
ATOM 558 N N . ASP A 1 71 ? -22.979 12.643 30.685 1.00 88.06 71 ASP A N 1
ATOM 559 C CA . ASP A 1 71 ? -24.260 12.551 31.379 1.00 88.06 71 ASP A CA 1
ATOM 560 C C . ASP A 1 71 ? -24.475 13.715 32.361 1.00 88.06 71 ASP A C 1
ATOM 562 O O . ASP A 1 71 ? -25.590 14.234 32.446 1.00 88.06 71 ASP A O 1
ATOM 566 N N . SER A 1 72 ? -23.422 14.197 33.038 1.00 91.62 72 SER A N 1
ATOM 567 C CA . SER A 1 72 ? -23.497 15.359 33.945 1.00 91.62 72 SER A CA 1
ATOM 568 C C . SER A 1 72 ? -23.908 16.662 33.248 1.00 91.62 72 SER A C 1
ATOM 570 O O . SER A 1 72 ? -24.452 17.568 33.879 1.00 91.62 72 SER A O 1
ATOM 572 N N . TYR A 1 73 ? -23.711 16.735 31.929 1.00 90.38 73 TYR A N 1
ATOM 573 C CA . TYR A 1 73 ? -24.125 17.850 31.080 1.00 90.38 73 TYR A CA 1
ATOM 574 C C . TYR A 1 73 ? -25.459 17.597 30.350 1.00 90.38 73 TYR A C 1
ATOM 576 O O . TYR A 1 73 ? -25.803 18.314 29.409 1.00 90.38 73 TYR A O 1
ATOM 584 N N . GLY A 1 74 ? -26.254 16.620 30.794 1.00 84.00 74 GLY A N 1
ATOM 585 C CA . GLY A 1 74 ? -27.582 16.332 30.240 1.00 84.00 74 GLY A CA 1
ATOM 586 C C . GLY A 1 74 ? -27.592 15.307 29.106 1.00 84.00 74 GLY A C 1
ATOM 587 O O . GLY A 1 74 ? -28.637 15.095 28.495 1.00 84.00 74 GLY A O 1
ATOM 588 N N . GLY A 1 75 ? -26.465 14.631 28.861 1.00 83.50 75 GLY A N 1
ATOM 589 C CA . GLY A 1 75 ? -26.333 13.584 27.845 1.00 83.50 75 GLY A CA 1
ATOM 590 C C . GLY A 1 75 ? -27.164 12.322 28.105 1.00 83.50 75 GLY A C 1
ATOM 591 O O . GLY A 1 75 ? -27.353 11.508 27.203 1.00 83.50 75 GLY A O 1
ATOM 592 N N . GLN A 1 76 ? -27.749 12.190 29.300 1.00 78.69 76 GLN A N 1
ATOM 593 C CA . GLN A 1 76 ? -28.712 11.130 29.626 1.00 78.69 76 GLN A CA 1
ATOM 594 C C . GLN A 1 76 ? -29.934 11.142 28.690 1.00 78.69 76 GLN A C 1
ATOM 596 O O . GLN A 1 76 ? -30.534 10.096 28.462 1.00 78.69 76 GLN A O 1
ATOM 601 N N . ASN A 1 77 ? -30.260 12.303 28.107 1.00 74.81 77 ASN A N 1
ATOM 602 C CA . ASN A 1 77 ? -31.359 12.481 27.154 1.00 74.81 77 ASN A CA 1
ATOM 603 C C . ASN A 1 77 ? -30.950 12.218 25.690 1.00 74.81 77 ASN A C 1
ATOM 605 O O . ASN A 1 77 ? -31.713 12.521 24.778 1.00 74.81 77 ASN A O 1
ATOM 609 N N . GLY A 1 78 ? -29.749 11.676 25.463 1.00 77.50 78 GLY A N 1
ATOM 610 C CA . GLY A 1 78 ? -29.233 11.274 24.152 1.00 77.50 78 GLY A CA 1
ATOM 611 C C . GLY A 1 78 ? -28.188 12.227 23.572 1.00 77.50 78 GLY A C 1
ATOM 612 O O . GLY A 1 78 ? -27.211 11.767 22.985 1.00 77.50 78 GLY A O 1
ATOM 613 N N . GLU A 1 79 ? -28.336 13.537 23.778 1.00 87.38 79 GLU A N 1
ATOM 614 C CA . GLU A 1 79 ? -27.460 14.545 23.171 1.00 87.38 79 GLU A CA 1
ATOM 615 C C . GLU A 1 79 ? -27.181 15.725 24.118 1.00 87.38 79 GLU A C 1
ATOM 617 O O . GLU A 1 79 ? -28.008 16.077 24.961 1.00 87.38 79 GLU A O 1
ATOM 622 N N . ILE A 1 80 ? -26.019 16.369 23.959 1.00 88.94 80 ILE A N 1
ATOM 623 C CA . ILE A 1 80 ? -25.667 17.617 24.655 1.00 88.94 80 ILE A CA 1
ATOM 624 C C . ILE A 1 80 ? -25.481 18.777 23.678 1.00 88.94 80 ILE A C 1
ATOM 626 O O . ILE A 1 80 ? -25.042 18.609 22.547 1.00 88.94 80 ILE A O 1
ATOM 630 N N . GLU A 1 81 ? -25.764 19.996 24.118 1.00 87.31 81 GLU A N 1
ATOM 631 C CA . GLU A 1 81 ? -25.543 21.190 23.298 1.00 87.31 81 GLU A CA 1
ATOM 632 C C . GLU A 1 81 ? -24.049 21.538 23.180 1.00 87.31 81 GLU A C 1
ATOM 634 O O . GLU A 1 81 ? -23.253 21.271 24.084 1.00 87.31 81 GLU A O 1
ATOM 639 N N . VAL A 1 82 ? -23.676 22.222 22.094 1.00 85.56 82 VAL A N 1
ATOM 640 C CA . VAL A 1 82 ? -22.289 22.622 21.786 1.00 85.56 82 VAL A CA 1
ATOM 641 C C . VAL A 1 82 ? -21.593 23.330 22.954 1.00 85.56 82 VAL A C 1
ATOM 643 O O . VAL A 1 82 ? -20.469 22.984 23.311 1.00 85.56 82 VAL A O 1
ATOM 646 N N . TYR A 1 83 ? -22.246 24.289 23.613 1.00 86.88 83 TYR A N 1
ATOM 647 C CA . TYR A 1 83 ? -21.609 24.990 24.735 1.00 86.88 83 TYR A CA 1
ATOM 648 C C . TYR A 1 83 ? -21.379 24.080 25.952 1.00 86.88 83 TYR A C 1
ATOM 650 O O . TYR A 1 83 ? -20.477 24.335 26.750 1.00 86.88 83 TYR A O 1
ATOM 658 N N . LYS A 1 84 ? -22.192 23.028 26.122 1.00 89.62 84 LYS A N 1
ATOM 659 C CA . LYS A 1 84 ? -22.032 22.050 27.205 1.00 89.62 84 LYS A CA 1
ATOM 660 C C . LYS A 1 84 ? -20.859 21.122 26.920 1.00 89.62 84 LYS A C 1
ATOM 662 O O . LYS A 1 84 ? -20.098 20.826 27.834 1.00 89.62 84 LYS A O 1
ATOM 667 N N . PHE A 1 85 ? -20.655 20.763 25.653 1.00 88.81 85 PHE A N 1
ATOM 668 C CA . PHE A 1 85 ? -19.439 20.087 25.212 1.00 88.81 85 PHE A CA 1
ATOM 669 C C . PHE A 1 85 ? -18.181 20.899 25.546 1.00 88.81 85 PHE A C 1
ATOM 671 O O . PHE A 1 85 ? -17.249 20.348 26.122 1.00 88.81 85 PHE A O 1
ATOM 678 N N . LEU A 1 86 ? -18.156 22.208 25.267 1.00 88.31 86 LEU A N 1
ATOM 679 C CA . LEU A 1 86 ? -16.989 23.049 25.580 1.00 88.31 86 LEU A CA 1
ATOM 680 C C . LEU A 1 86 ? -16.667 23.052 27.086 1.00 88.31 86 LEU A C 1
ATOM 682 O O . LEU A 1 86 ? -15.505 22.950 27.476 1.00 88.31 86 LEU A O 1
ATOM 686 N N . LYS A 1 87 ? -17.697 23.094 27.943 1.00 89.12 87 LYS A N 1
ATOM 687 C CA . LYS A 1 87 ? -17.530 22.982 29.403 1.00 89.12 87 LYS A CA 1
ATOM 688 C C . LYS A 1 87 ? -17.010 21.604 29.823 1.00 89.12 87 LYS A C 1
ATOM 690 O O . LYS A 1 87 ? -16.091 21.527 30.634 1.00 89.12 87 LYS A O 1
ATOM 695 N N . ALA A 1 88 ? -17.557 20.536 29.246 1.00 87.19 88 ALA A N 1
ATOM 696 C CA . ALA A 1 88 ? -17.107 19.169 29.485 1.00 87.19 88 ALA A CA 1
ATOM 697 C C . ALA A 1 88 ? -15.647 18.950 29.052 1.00 87.19 88 ALA A C 1
ATOM 699 O O . ALA A 1 88 ? -14.878 18.309 29.771 1.00 87.19 88 ALA A O 1
ATOM 700 N N . PHE A 1 89 ? -15.242 19.521 27.914 1.00 86.62 89 PHE A N 1
ATOM 701 C CA . PHE A 1 89 ? -13.860 19.495 27.440 1.00 86.62 89 PHE A CA 1
ATOM 702 C C . PHE A 1 89 ? -12.919 20.174 28.431 1.00 86.62 89 PHE A C 1
ATOM 704 O O . PHE A 1 89 ? -11.921 19.570 28.830 1.00 86.62 89 PHE A O 1
ATOM 711 N N . ASN A 1 90 ? -13.261 21.385 28.881 1.00 85.25 90 ASN A N 1
ATOM 712 C CA . ASN A 1 90 ? -12.477 22.096 29.886 1.00 85.25 90 ASN A CA 1
ATOM 713 C C . ASN A 1 90 ? -12.368 21.288 31.187 1.00 85.25 90 ASN A C 1
ATOM 715 O O . ASN A 1 90 ? -11.268 21.114 31.704 1.00 85.25 90 ASN A O 1
ATOM 719 N N . GLN A 1 91 ? -13.462 20.691 31.664 1.00 83.94 91 GLN A N 1
ATOM 720 C CA . GLN A 1 91 ? -13.434 19.857 32.868 1.00 83.94 91 GLN A CA 1
ATOM 721 C C . GLN A 1 91 ? -12.493 18.647 32.732 1.00 83.94 91 GLN A C 1
ATOM 723 O O . GLN A 1 91 ? -11.794 18.292 33.683 1.00 83.94 91 GLN A O 1
ATOM 728 N N . LEU A 1 92 ? -12.485 17.986 31.572 1.00 80.19 92 LEU A N 1
ATOM 729 C CA . LEU A 1 92 ? -11.698 16.770 31.353 1.00 80.19 92 LEU A CA 1
ATOM 730 C C . LEU A 1 92 ? -10.221 17.046 31.061 1.00 80.19 92 LEU A C 1
ATOM 732 O O . LEU A 1 92 ? -9.373 16.230 31.425 1.00 80.19 92 LEU A O 1
ATOM 736 N N . THR A 1 93 ? -9.919 18.166 30.407 1.00 78.31 93 THR A N 1
ATOM 737 C CA . THR A 1 93 ? -8.585 18.454 29.854 1.00 78.31 93 THR A CA 1
ATOM 738 C C . THR A 1 93 ? -7.888 19.647 30.500 1.00 78.31 93 THR A C 1
ATOM 740 O O . THR A 1 93 ? -6.695 19.834 30.277 1.00 78.31 93 THR A O 1
ATOM 743 N N . GLN A 1 94 ? -8.609 20.443 31.296 1.00 76.81 94 GLN A N 1
ATOM 744 C CA . GLN A 1 94 ? -8.179 21.747 31.817 1.00 76.81 94 GLN A CA 1
ATOM 745 C C . GLN A 1 94 ? -7.773 22.740 30.715 1.00 76.81 94 GLN A C 1
ATOM 747 O O . GLN A 1 94 ? -6.949 23.626 30.941 1.00 76.81 94 GLN A O 1
ATOM 752 N N . ARG A 1 95 ? -8.336 22.587 29.510 1.00 78.56 95 ARG A N 1
ATOM 753 C CA . ARG A 1 95 ? -8.092 23.460 28.359 1.00 78.56 95 ARG A CA 1
ATOM 754 C C . ARG A 1 95 ? -9.381 24.103 27.886 1.00 78.56 95 ARG A C 1
ATOM 756 O O . ARG A 1 95 ? -10.428 23.462 27.843 1.00 78.56 95 ARG A O 1
ATOM 763 N N . ASP A 1 96 ? -9.270 25.346 27.448 1.00 79.56 96 ASP A N 1
ATOM 764 C CA . ASP A 1 96 ? -10.351 26.018 26.745 1.00 79.56 96 ASP A CA 1
ATOM 765 C C . ASP A 1 96 ? -10.291 25.703 25.251 1.00 79.56 96 ASP A C 1
ATOM 767 O O . ASP A 1 96 ? -9.216 25.648 24.652 1.00 79.56 96 ASP A O 1
ATOM 771 N N . LEU A 1 97 ? -11.465 25.484 24.666 1.00 81.38 97 LEU A N 1
ATOM 772 C CA . LEU A 1 97 ? -11.659 25.328 23.231 1.00 81.38 97 LEU A CA 1
ATOM 773 C C . LEU A 1 97 ? -12.647 26.393 22.772 1.00 81.38 97 LEU A C 1
ATOM 775 O O . LEU A 1 97 ? -13.674 26.615 23.418 1.00 81.38 97 LEU A O 1
ATOM 779 N N . THR A 1 98 ? -12.349 27.059 21.662 1.00 79.25 98 THR A N 1
ATOM 780 C CA . THR A 1 98 ? -13.262 28.055 21.102 1.00 79.25 98 THR A CA 1
ATOM 781 C C . THR A 1 98 ? -14.298 27.395 20.198 1.00 79.25 98 THR A C 1
ATOM 783 O O . THR A 1 98 ? -14.035 26.400 19.521 1.00 79.25 98 THR A O 1
ATOM 786 N N . THR A 1 99 ? -15.494 27.981 20.117 1.00 76.19 99 THR A N 1
ATOM 787 C CA . THR A 1 99 ? -16.555 27.468 19.239 1.00 76.19 99 THR A CA 1
ATOM 788 C C . THR A 1 99 ? -16.122 27.439 17.767 1.00 76.19 99 THR A C 1
ATOM 790 O O . THR A 1 99 ? -16.514 26.547 17.024 1.00 76.19 99 THR A O 1
ATOM 793 N N . ASN A 1 100 ? -15.260 28.371 17.346 1.00 71.81 100 ASN A N 1
ATOM 794 C CA . ASN A 1 100 ? -14.738 28.436 15.978 1.00 71.81 100 ASN A CA 1
ATOM 795 C C . ASN A 1 100 ? -13.806 27.264 15.638 1.00 71.81 100 ASN A C 1
ATOM 797 O O . ASN A 1 100 ? -13.796 26.809 14.498 1.00 71.81 100 ASN A O 1
ATOM 801 N N . GLU A 1 101 ? -13.027 26.769 16.603 1.00 69.94 101 GLU A N 1
ATOM 802 C CA . GLU A 1 101 ? -12.191 25.576 16.418 1.00 69.94 101 GLU A CA 1
ATOM 803 C C . GLU A 1 101 ? -13.049 24.318 16.293 1.00 69.94 101 GLU A C 1
ATOM 805 O O . GLU A 1 101 ? -12.770 23.467 15.451 1.00 69.94 101 GLU A O 1
ATOM 810 N N . LEU A 1 102 ? -14.143 24.249 17.056 1.00 71.25 102 LEU A N 1
ATOM 811 C CA . LEU A 1 102 ? -15.112 23.161 16.980 1.00 71.25 102 LEU A CA 1
ATOM 812 C C . LEU A 1 102 ? -15.821 23.103 15.616 1.00 71.25 102 LEU A C 1
ATOM 814 O O . LEU A 1 102 ? -15.925 22.031 15.023 1.00 71.25 102 LEU A O 1
ATOM 818 N N . TYR A 1 103 ? -16.265 24.249 15.086 1.00 68.50 103 TYR A N 1
ATOM 819 C CA . TYR A 1 103 ? -16.995 24.331 13.810 1.00 68.50 103 TYR A CA 1
ATOM 820 C C . TYR A 1 103 ? -16.178 23.931 12.574 1.00 68.50 103 TYR A C 1
ATOM 822 O O . TYR A 1 103 ? -16.757 23.706 11.515 1.00 68.50 103 TYR A O 1
ATOM 830 N N . LYS A 1 104 ? -14.852 23.783 12.690 1.00 64.94 104 LYS A N 1
ATOM 831 C CA . LYS A 1 104 ? -14.028 23.192 11.621 1.00 64.94 104 LYS A CA 1
ATOM 832 C C . LYS A 1 104 ? -14.325 21.705 11.410 1.00 64.94 104 LYS A C 1
ATOM 834 O O . LYS A 1 104 ? -14.206 21.215 10.293 1.00 64.94 104 LYS A O 1
ATOM 839 N N . TYR A 1 105 ? -14.717 21.013 12.477 1.00 58.09 105 TYR A N 1
ATOM 840 C CA . TYR A 1 105 ? -14.999 19.575 12.490 1.00 58.09 105 TYR A CA 1
ATOM 841 C C . TYR A 1 105 ? -16.498 19.282 12.632 1.00 58.09 105 TYR A C 1
ATOM 843 O O . TYR A 1 105 ? -16.971 18.211 12.260 1.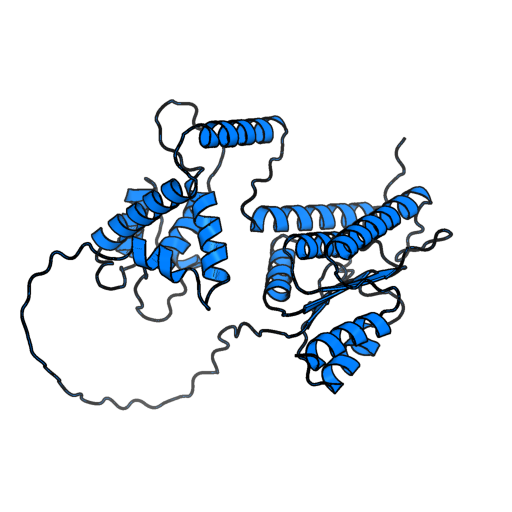00 58.09 105 TYR A O 1
ATOM 851 N N . TYR A 1 106 ? -17.259 20.254 13.138 1.00 59.19 106 TYR A N 1
ATOM 852 C CA . TYR A 1 106 ? -18.701 20.192 13.310 1.00 59.19 106 TYR A CA 1
ATOM 853 C C . TYR A 1 106 ? -19.414 20.897 12.147 1.00 59.19 106 TYR A C 1
ATOM 855 O O . TYR A 1 106 ? -19.526 22.125 12.124 1.00 59.19 106 TYR A O 1
ATOM 863 N N . THR A 1 107 ? -19.913 20.132 11.171 1.00 53.00 107 THR A N 1
ATOM 864 C CA . THR A 1 107 ? -20.752 20.684 10.098 1.00 53.00 107 THR A CA 1
ATOM 865 C C . THR A 1 107 ? -22.149 20.960 10.646 1.00 53.00 107 THR A C 1
ATOM 867 O O . THR A 1 107 ? -22.896 20.055 11.004 1.00 53.00 107 THR A O 1
ATOM 870 N N . ALA A 1 108 ? -22.507 22.239 10.753 1.00 49.47 108 ALA A N 1
ATOM 871 C CA . ALA A 1 108 ? -23.804 22.669 11.259 1.00 49.47 108 ALA A CA 1
ATOM 872 C C . ALA A 1 108 ? -24.929 22.384 10.243 1.00 49.47 108 ALA A C 1
ATOM 874 O O . ALA A 1 108 ? -25.449 23.297 9.605 1.00 49.47 108 ALA A O 1
ATOM 875 N N . SER A 1 109 ? -25.345 21.125 10.091 1.00 44.03 109 SER A N 1
ATOM 876 C CA . SER A 1 109 ? -26.642 20.808 9.490 1.00 44.03 109 SER A CA 1
ATOM 877 C C . SER A 1 109 ? -27.690 20.711 10.601 1.00 44.03 109 SER A C 1
ATOM 879 O O . SER A 1 109 ? -27.781 19.696 11.276 1.00 44.03 109 SER A O 1
ATOM 881 N N . ARG A 1 110 ? -28.449 21.799 10.798 1.00 44.69 110 ARG A N 1
ATOM 882 C CA . ARG A 1 110 ? -29.679 21.915 11.614 1.00 44.69 110 ARG A CA 1
ATOM 883 C C . ARG A 1 110 ? -29.677 21.185 12.972 1.00 44.69 110 ARG A C 1
ATOM 885 O O . ARG A 1 110 ? -30.092 20.043 13.038 1.00 44.69 110 ARG A O 1
ATOM 892 N N . ASN A 1 111 ? -29.385 21.911 14.058 1.00 53.28 111 ASN A N 1
ATOM 893 C CA . ASN A 1 111 ? -29.893 21.641 15.420 1.00 53.28 111 ASN A CA 1
ATOM 894 C C . ASN A 1 111 ? -29.919 20.172 15.903 1.00 53.28 111 ASN A C 1
ATOM 896 O O . ASN A 1 111 ? -30.823 19.781 16.635 1.00 53.28 111 ASN A O 1
ATOM 900 N N . THR A 1 112 ? -28.935 19.359 15.545 1.00 62.03 112 THR A N 1
ATOM 901 C CA . THR A 1 112 ? -28.718 18.064 16.197 1.00 62.03 112 THR A CA 1
ATOM 902 C C . THR A 1 112 ? -27.731 18.296 17.329 1.00 62.03 112 THR A C 1
ATOM 904 O O . THR A 1 112 ? -26.722 18.961 17.119 1.00 62.03 112 THR A O 1
ATOM 907 N N . GLY A 1 113 ? -28.016 17.855 18.546 1.00 75.19 113 GLY A N 1
ATOM 908 C CA . GLY A 1 113 ? -27.050 17.931 19.631 1.00 75.19 113 GLY A CA 1
ATOM 909 C C . GLY A 1 113 ? -25.861 16.989 19.396 1.00 75.19 113 GLY A C 1
ATOM 910 O O . GLY A 1 113 ? -25.756 16.278 18.400 1.00 75.19 113 GLY A O 1
ATOM 911 N N . ILE A 1 114 ? -24.911 17.002 20.323 1.00 83.06 114 ILE A N 1
ATOM 912 C CA . ILE A 1 114 ? -23.720 16.155 20.301 1.00 83.06 114 ILE A CA 1
ATOM 913 C C . ILE A 1 114 ? -24.064 14.849 21.017 1.00 83.06 114 ILE A C 1
ATOM 915 O O . ILE A 1 114 ? -24.253 14.852 22.235 1.00 83.06 114 ILE A O 1
ATOM 919 N N . SER A 1 115 ? -24.135 13.743 20.274 1.00 84.88 115 SER A N 1
ATOM 920 C CA . SER A 1 115 ? -24.289 12.399 20.848 1.00 84.88 115 SER A CA 1
ATOM 921 C C . SER A 1 115 ? -23.034 11.969 21.616 1.00 84.88 115 SER A C 1
ATOM 923 O O . SER A 1 115 ? -21.969 12.582 21.494 1.00 84.88 115 SER A O 1
ATOM 925 N N . PHE A 1 116 ? -23.121 10.889 22.396 1.00 81.75 116 PHE A N 1
ATOM 926 C CA . PHE A 1 116 ? -21.966 10.383 23.146 1.00 81.75 116 PHE A CA 1
ATOM 927 C C . PHE A 1 116 ? -20.823 9.917 22.226 1.00 81.75 116 PHE A C 1
ATOM 929 O O . PHE A 1 116 ? -19.644 10.096 22.536 1.00 81.75 116 PHE A O 1
ATOM 936 N N . GLU A 1 117 ? -21.154 9.361 21.064 1.00 76.12 117 GLU A N 1
ATOM 937 C CA . GLU A 1 117 ? -20.191 8.918 20.056 1.00 76.12 117 GLU A CA 1
ATOM 938 C C . GLU A 1 117 ? -19.444 10.114 19.460 1.00 76.12 117 GLU A C 1
ATOM 940 O O . GLU A 1 117 ? -18.211 10.109 19.397 1.00 76.12 117 GLU A O 1
ATOM 945 N N . LEU A 1 118 ? -20.178 11.171 19.090 1.00 76.75 118 LEU A N 1
ATOM 946 C CA . LEU A 1 118 ? -19.587 12.409 18.583 1.00 76.75 118 LEU A CA 1
ATOM 947 C C . LEU A 1 118 ? -18.774 13.126 19.670 1.00 76.75 118 LEU A C 1
ATOM 949 O O . LEU A 1 118 ? -17.689 13.631 19.392 1.00 76.75 118 LEU A O 1
ATOM 953 N N . PHE A 1 119 ? -19.236 13.098 20.923 1.00 83.50 119 PHE A N 1
ATOM 954 C CA . PHE A 1 119 ? -18.487 13.588 22.080 1.00 83.50 119 PHE A CA 1
ATOM 955 C C . PHE A 1 119 ? -17.118 12.904 22.192 1.00 83.50 119 PHE A C 1
ATOM 957 O O . PHE A 1 119 ? -16.093 13.581 22.274 1.00 83.50 119 PHE A O 1
ATOM 964 N N . CYS A 1 120 ? -17.081 11.569 22.135 1.00 79.75 120 CYS A N 1
ATOM 965 C CA . CYS A 1 120 ? -15.836 10.801 22.205 1.00 79.75 120 CYS A CA 1
ATOM 966 C C . CYS A 1 120 ? -14.905 11.088 21.020 1.00 79.75 120 CYS A C 1
ATOM 968 O O . CYS A 1 120 ? -13.694 11.204 21.210 1.00 79.75 120 CYS A O 1
ATOM 970 N N . MET A 1 121 ? -15.461 11.232 19.814 1.00 71.19 121 MET A N 1
ATOM 971 C CA . MET A 1 121 ? -14.702 11.574 18.609 1.00 71.19 121 MET A CA 1
ATOM 972 C C . MET A 1 121 ? -14.027 12.944 18.741 1.00 71.19 121 MET A C 1
ATOM 974 O O . MET A 1 121 ? -12.821 13.057 18.535 1.00 71.19 121 MET A O 1
ATOM 978 N N . LEU A 1 122 ? -14.782 13.970 19.140 1.00 76.81 122 LEU A N 1
ATOM 979 C CA . LEU A 1 122 ? -14.252 15.320 19.322 1.00 76.81 122 LEU A CA 1
ATOM 980 C C . LEU A 1 122 ? -13.221 15.364 20.468 1.00 76.81 122 LEU A C 1
ATOM 982 O O . LEU A 1 122 ? -12.213 16.057 20.356 1.00 76.81 122 LEU A O 1
ATOM 986 N N . MET A 1 123 ? -13.411 14.583 21.543 1.00 79.81 123 MET A N 1
ATOM 987 C CA . MET A 1 123 ? -12.397 14.428 22.602 1.00 79.81 123 MET A CA 1
ATOM 988 C C . MET A 1 123 ? -11.098 13.830 22.097 1.00 79.81 123 MET A C 1
ATOM 990 O O . MET A 1 123 ? -10.032 14.265 22.530 1.00 79.81 123 MET A O 1
ATOM 994 N N . ALA A 1 124 ? -11.167 12.867 21.183 1.00 70.62 124 ALA A N 1
ATOM 995 C CA . ALA A 1 124 ? -9.979 12.300 20.569 1.00 70.62 124 ALA A CA 1
ATOM 996 C C . ALA A 1 124 ? -9.214 13.365 19.773 1.00 70.62 124 ALA A C 1
ATOM 998 O O . ALA A 1 124 ? -8.019 13.533 19.980 1.00 70.62 124 ALA A O 1
ATOM 999 N N . GLU A 1 125 ? -9.921 14.113 18.925 1.00 68.44 125 GLU A N 1
ATOM 1000 C CA . GLU A 1 125 ? -9.316 15.057 17.981 1.00 68.44 125 GLU A CA 1
ATOM 1001 C C . GLU A 1 125 ? -8.639 16.245 18.686 1.00 68.44 125 GLU A C 1
ATOM 1003 O O . GLU A 1 125 ? -7.481 16.560 18.432 1.00 68.44 125 GLU A O 1
ATOM 1008 N N . PHE A 1 126 ? -9.309 16.878 19.654 1.00 71.69 126 PHE A N 1
ATOM 1009 C CA . PHE A 1 126 ? -8.751 18.066 20.318 1.00 71.69 126 PHE A CA 1
ATOM 1010 C C . PHE A 1 126 ? -7.715 17.756 21.404 1.00 71.69 126 PHE A C 1
ATOM 1012 O O . PHE A 1 126 ? -7.084 18.672 21.937 1.00 71.69 126 PHE A O 1
ATOM 1019 N N . THR A 1 127 ? -7.522 16.481 21.754 1.00 66.94 127 THR A N 1
ATOM 1020 C CA . THR A 1 127 ? -6.470 16.070 22.696 1.00 66.94 127 THR A CA 1
ATOM 1021 C C . THR A 1 127 ? -5.196 15.577 22.008 1.00 66.94 127 THR A C 1
ATOM 1023 O O . THR A 1 127 ? -4.178 15.443 22.687 1.00 66.94 127 THR A O 1
ATOM 1026 N N . THR A 1 128 ? -5.199 15.368 20.684 1.00 54.16 128 THR A N 1
ATOM 1027 C CA . THR A 1 128 ? -4.016 14.920 19.925 1.00 54.16 128 THR A CA 1
ATOM 1028 C C . THR A 1 128 ? -3.064 16.043 19.504 1.00 54.16 128 THR A C 1
ATOM 1030 O O . THR A 1 128 ? -1.868 15.791 19.380 1.00 54.16 128 THR A O 1
ATOM 1033 N N . ASP A 1 129 ? -3.543 17.281 19.347 1.00 43.09 129 ASP A N 1
ATOM 1034 C CA . ASP A 1 129 ? -2.788 18.340 18.649 1.00 43.09 129 ASP A CA 1
ATOM 1035 C C . ASP A 1 129 ? -1.604 18.959 19.417 1.00 43.09 129 ASP A C 1
ATOM 1037 O O . ASP A 1 129 ? -0.766 19.608 18.804 1.00 43.09 129 ASP A O 1
ATOM 1041 N N . ASN A 1 130 ? -1.467 18.743 20.731 1.00 40.75 130 ASN A N 1
ATOM 1042 C CA . ASN A 1 130 ? -0.439 19.419 21.547 1.00 40.75 130 ASN A CA 1
ATOM 1043 C C . ASN A 1 130 ? 0.391 18.472 22.427 1.00 40.75 130 ASN A C 1
ATOM 1045 O O . ASN A 1 130 ? 0.810 18.853 23.522 1.00 40.75 130 ASN A O 1
ATOM 1049 N N . CYS A 1 131 ? 0.679 17.248 21.979 1.00 36.41 131 CYS A N 1
ATOM 1050 C CA . CYS A 1 131 ? 1.692 16.431 22.655 1.00 36.41 131 CYS A CA 1
ATOM 1051 C C . CYS A 1 131 ? 3.120 16.915 22.323 1.00 36.41 131 CYS A C 1
ATOM 1053 O O . CYS A 1 131 ? 3.969 16.141 21.886 1.00 36.41 131 CYS A O 1
ATOM 1055 N N . ASP A 1 132 ? 3.388 18.202 22.557 1.00 27.61 132 ASP A N 1
ATOM 1056 C CA . ASP A 1 132 ? 4.742 18.716 22.682 1.00 27.61 132 ASP A CA 1
ATOM 1057 C C . ASP A 1 132 ? 5.301 18.281 24.037 1.00 27.61 132 ASP A C 1
ATOM 1059 O O . ASP A 1 132 ? 4.765 18.536 25.118 1.00 27.61 132 ASP A O 1
ATOM 1063 N N . THR A 1 133 ? 6.415 17.568 23.964 1.00 35.09 133 THR A N 1
ATOM 1064 C CA . THR A 1 133 ? 7.255 17.182 25.088 1.00 35.09 133 THR A CA 1
ATOM 1065 C C . THR A 1 133 ? 7.717 18.410 25.872 1.00 35.09 133 THR A C 1
ATOM 1067 O O . THR A 1 133 ? 8.673 19.057 25.460 1.00 35.09 133 THR A O 1
ATOM 1070 N N . SER A 1 134 ? 7.095 18.723 27.011 1.00 31.06 134 SER A N 1
ATOM 1071 C CA . SER A 1 134 ? 7.765 19.326 28.181 1.00 31.06 134 SER A CA 1
ATOM 1072 C C . SER A 1 134 ? 6.793 19.638 29.322 1.00 31.06 134 SER A C 1
ATOM 1074 O O . SER A 1 134 ? 6.226 20.716 29.402 1.00 31.06 134 SER A O 1
ATOM 1076 N N . THR A 1 135 ? 6.711 18.740 30.303 1.00 28.86 135 THR A N 1
ATOM 1077 C CA . THR A 1 135 ? 6.526 19.157 31.700 1.00 28.86 135 THR A CA 1
ATOM 1078 C C . THR A 1 135 ? 7.408 18.288 32.584 1.00 28.86 135 THR A C 1
ATOM 1080 O O . THR A 1 135 ? 7.012 17.238 33.087 1.00 28.86 135 THR A O 1
ATOM 1083 N N . THR A 1 136 ? 8.650 18.732 32.765 1.00 35.34 136 THR A N 1
ATOM 1084 C CA . THR A 1 136 ? 9.373 18.497 34.012 1.00 35.34 136 THR A CA 1
ATOM 1085 C C . THR A 1 136 ? 8.589 19.209 35.104 1.00 35.34 136 THR A C 1
ATOM 1087 O O . THR A 1 136 ? 8.635 20.431 35.174 1.00 35.34 136 THR A O 1
ATOM 1090 N N . ASN A 1 137 ? 7.788 18.471 35.865 1.00 26.22 137 ASN A N 1
ATOM 1091 C CA . ASN A 1 137 ? 7.490 18.710 37.276 1.00 26.22 137 ASN A CA 1
ATOM 1092 C C . ASN A 1 137 ? 6.517 17.631 37.738 1.00 26.22 137 ASN A C 1
ATOM 1094 O O . ASN A 1 137 ? 5.481 17.398 37.121 1.00 26.22 137 ASN A O 1
ATOM 1098 N N . GLY A 1 138 ? 6.885 16.944 38.817 1.00 34.84 138 GLY A N 1
ATOM 1099 C CA . GLY A 1 138 ? 6.059 15.917 39.425 1.00 34.84 138 GLY A CA 1
ATOM 1100 C C . GLY A 1 138 ? 4.698 16.479 39.819 1.00 34.84 138 GLY A C 1
ATOM 1101 O O . GLY A 1 138 ? 4.605 17.293 40.731 1.00 34.84 138 GLY A O 1
ATOM 1102 N N . ARG A 1 139 ? 3.662 16.021 39.119 1.00 24.98 139 ARG A N 1
ATOM 1103 C CA . ARG A 1 139 ? 2.279 15.832 39.567 1.00 24.98 139 ARG A CA 1
ATOM 1104 C C . ARG A 1 139 ? 1.612 14.956 38.508 1.00 24.98 139 ARG A C 1
ATOM 1106 O O . ARG A 1 139 ? 1.683 15.254 37.321 1.00 24.98 139 ARG A O 1
ATOM 1113 N N . PHE A 1 140 ? 1.061 13.826 38.943 1.00 34.06 140 PHE A N 1
ATOM 1114 C CA . PHE A 1 140 ? 0.404 12.845 38.084 1.00 34.06 140 PHE A CA 1
ATOM 1115 C C . PHE A 1 140 ? -0.797 13.475 37.374 1.00 34.06 140 PHE A C 1
ATOM 1117 O O . PHE A 1 140 ? -1.853 13.681 37.967 1.00 34.06 140 PHE A O 1
ATOM 1124 N N . SER A 1 141 ? -0.630 13.749 36.091 1.00 33.69 141 SER A N 1
ATOM 1125 C CA . SER A 1 141 ? -1.713 13.989 35.148 1.00 33.69 141 SER A CA 1
ATOM 1126 C C . SER A 1 141 ? -1.153 13.586 33.795 1.00 33.69 141 SER A C 1
ATOM 1128 O O . SER A 1 141 ? -0.221 14.225 33.319 1.00 33.69 141 SER A O 1
ATOM 1130 N N . ASP A 1 142 ? -1.656 12.473 33.254 1.00 35.56 142 ASP A N 1
ATOM 1131 C CA . ASP A 1 142 ? -1.163 11.789 32.054 1.00 35.56 142 ASP A CA 1
ATOM 1132 C C . ASP A 1 142 ? -2.039 12.113 30.825 1.00 35.56 142 ASP A C 1
ATOM 1134 O O . ASP A 1 142 ? -3.063 11.452 30.638 1.00 35.56 142 ASP A O 1
ATOM 1138 N N . PRO A 1 143 ? -1.662 13.076 29.955 1.00 38.84 143 PRO A N 1
ATOM 1139 C CA . PRO A 1 143 ? -2.291 13.304 28.649 1.00 38.84 143 PRO A CA 1
ATOM 1140 C C . PRO A 1 143 ? -2.001 12.194 27.627 1.00 38.84 143 PRO A C 1
ATOM 1142 O O . PRO A 1 143 ? -2.853 11.872 26.806 1.00 38.84 143 PRO A O 1
ATOM 1145 N N . LEU A 1 144 ? -0.826 11.556 27.692 1.00 38.38 144 LEU A N 1
ATOM 1146 C CA . LEU A 1 144 ? -0.337 10.649 26.637 1.00 38.38 144 LEU A CA 1
ATOM 1147 C C . LEU A 1 144 ? -1.200 9.397 26.425 1.00 38.38 144 LEU A C 1
ATOM 1149 O O . LEU A 1 144 ? -1.297 8.880 25.317 1.00 38.38 144 LEU A O 1
ATOM 1153 N N . TYR A 1 145 ? -1.877 8.911 27.465 1.00 39.19 145 TYR A N 1
ATOM 1154 C CA . TYR A 1 145 ? -2.731 7.730 27.337 1.00 39.19 145 TYR A CA 1
ATOM 1155 C C . TYR A 1 145 ? -4.161 8.073 26.853 1.00 39.19 145 TYR A C 1
ATOM 1157 O O . TYR A 1 145 ? -4.957 7.163 26.617 1.00 39.19 145 TYR A O 1
ATOM 1165 N N . TRP A 1 146 ? -4.542 9.357 26.747 1.00 38.66 146 TRP A N 1
ATOM 1166 C CA . TRP A 1 146 ? -5.848 9.776 26.198 1.00 38.66 146 TRP A CA 1
ATOM 1167 C C . TRP A 1 146 ? -5.917 9.565 24.686 1.00 38.66 146 TRP A C 1
ATOM 1169 O O . TRP A 1 146 ? -6.891 8.990 24.205 1.00 38.66 146 TRP A O 1
ATOM 1179 N N . ALA A 1 147 ? -4.847 9.915 23.971 1.00 41.12 147 ALA A N 1
ATOM 1180 C CA . ALA A 1 147 ? -4.763 9.799 22.519 1.00 41.12 147 ALA A CA 1
ATOM 1181 C C . ALA A 1 147 ? -4.813 8.336 22.037 1.00 41.12 147 ALA A C 1
ATOM 1183 O O . ALA A 1 147 ? -5.633 7.988 21.193 1.00 41.12 147 ALA A O 1
ATOM 1184 N N . CYS A 1 148 ? -4.007 7.438 22.616 1.00 37.12 148 CYS A N 1
ATOM 1185 C CA . CYS A 1 148 ? -3.907 6.047 22.143 1.00 37.12 148 CYS A CA 1
ATOM 1186 C C . CYS A 1 148 ? -5.163 5.199 22.408 1.00 37.12 148 CYS A C 1
ATOM 1188 O O . CYS A 1 148 ? -5.504 4.323 21.610 1.00 37.12 148 CYS A O 1
ATOM 1190 N N . ALA A 1 149 ? -5.867 5.445 23.518 1.00 41.44 149 ALA A N 1
ATOM 1191 C CA . ALA A 1 149 ? -7.126 4.765 23.822 1.00 41.44 149 ALA A CA 1
ATOM 1192 C C . ALA A 1 149 ? -8.258 5.254 22.903 1.00 41.44 149 ALA A C 1
ATOM 1194 O O . ALA A 1 149 ? -9.052 4.444 22.422 1.00 41.44 149 ALA A O 1
ATOM 1195 N N . LEU A 1 150 ? -8.281 6.559 22.602 1.00 47.44 150 LEU A N 1
ATOM 1196 C CA . LEU A 1 150 ? -9.316 7.153 21.768 1.00 47.44 150 LEU A CA 1
ATOM 1197 C C . LEU A 1 150 ? -9.091 6.944 20.258 1.00 47.44 150 LEU A C 1
ATOM 1199 O O . LEU A 1 150 ? -10.057 6.809 19.507 1.00 47.44 150 LEU A O 1
ATOM 1203 N N . LEU A 1 151 ? -7.840 6.798 19.809 1.00 44.84 151 LEU A N 1
ATOM 1204 C CA . LEU A 1 151 ? -7.491 6.376 18.445 1.00 44.84 151 LEU A CA 1
ATOM 1205 C C . LEU A 1 151 ? -7.939 4.936 18.154 1.00 44.84 151 LEU A C 1
ATOM 1207 O O . LEU A 1 151 ? -8.415 4.652 17.053 1.00 44.84 151 LEU A O 1
ATOM 1211 N N . LYS A 1 152 ? -7.886 4.037 19.151 1.00 40.59 152 LYS A N 1
ATOM 1212 C CA . LYS A 1 152 ? -8.500 2.704 19.036 1.00 40.59 152 LYS A CA 1
ATOM 1213 C C . LYS A 1 152 ? -10.019 2.803 18.888 1.00 40.59 152 LYS A C 1
ATOM 1215 O O . LYS A 1 152 ? -10.568 2.116 18.033 1.00 40.59 152 LYS A O 1
ATOM 1220 N N . THR A 1 153 ? -10.698 3.693 19.618 1.00 42.09 153 THR A N 1
ATOM 1221 C CA . THR A 1 153 ? -12.132 3.948 19.387 1.00 42.09 153 THR A CA 1
ATOM 1222 C C . THR A 1 153 ? -12.417 4.643 18.057 1.00 42.09 153 THR A C 1
ATOM 1224 O O . THR A 1 153 ? -13.411 4.300 17.442 1.00 42.09 153 THR A O 1
ATOM 1227 N N . ARG A 1 154 ? -11.555 5.527 17.535 1.00 41.38 154 ARG A N 1
ATOM 1228 C CA . ARG A 1 154 ? -11.705 6.111 16.185 1.00 41.38 154 ARG A CA 1
ATOM 1229 C C . ARG A 1 154 ? -11.652 5.024 15.110 1.00 41.38 154 ARG A C 1
ATOM 1231 O O . ARG A 1 154 ? -12.499 5.008 14.223 1.00 41.38 154 ARG A O 1
ATOM 1238 N N . HIS A 1 155 ? -10.724 4.073 15.226 1.00 38.94 155 HIS A N 1
ATOM 1239 C CA . HIS A 1 155 ? -10.654 2.927 14.316 1.00 38.94 155 HIS A CA 1
ATOM 1240 C C . HIS A 1 155 ? -11.838 1.959 14.494 1.00 38.94 155 HIS A C 1
ATOM 1242 O O . HIS A 1 155 ? -12.351 1.460 13.497 1.00 38.94 155 HIS A O 1
ATOM 1248 N N . LEU A 1 156 ? -12.313 1.722 15.721 1.00 36.81 156 LEU A N 1
ATOM 1249 C CA . LEU A 1 156 ? -13.477 0.862 15.981 1.00 36.81 156 LEU A CA 1
ATOM 1250 C C . LEU A 1 156 ? -14.798 1.503 15.513 1.00 36.81 156 LEU A C 1
ATOM 1252 O O . LEU A 1 156 ? -15.590 0.832 14.865 1.00 36.81 156 LEU A O 1
ATOM 1256 N N . LEU A 1 157 ? -15.007 2.799 15.751 1.00 38.84 157 LEU A N 1
ATOM 1257 C CA . LEU A 1 157 ? -16.214 3.541 15.357 1.00 38.84 157 LEU A CA 1
ATOM 1258 C C . LEU A 1 157 ? -16.261 3.818 13.846 1.00 38.84 157 LEU A C 1
ATOM 1260 O O . LEU A 1 157 ? -17.331 3.788 13.251 1.00 38.84 157 LEU A O 1
ATOM 1264 N N . SER A 1 158 ? -15.105 4.025 13.204 1.00 37.06 158 SER A N 1
ATOM 1265 C CA . SER A 1 158 ? -15.006 4.187 11.746 1.00 37.06 158 SER A CA 1
ATOM 1266 C C . SER A 1 158 ? -15.174 2.876 10.969 1.00 37.06 158 SER A C 1
ATOM 1268 O O . SER A 1 158 ? -15.458 2.936 9.774 1.00 37.06 158 SER A O 1
ATOM 1270 N N . SER A 1 159 ? -14.946 1.712 11.593 1.00 38.16 159 SER A N 1
ATOM 1271 C CA . SER A 1 159 ? -14.889 0.417 10.883 1.00 38.16 159 SER A CA 1
ATOM 1272 C C . SER A 1 159 ? -16.063 -0.520 11.188 1.00 38.16 159 SER A C 1
ATOM 1274 O O . SER A 1 159 ? -16.232 -1.508 10.482 1.00 38.16 159 SER A O 1
ATOM 1276 N N . TYR A 1 160 ? -16.883 -0.231 12.205 1.00 39.66 160 TYR A N 1
ATOM 1277 C CA . TYR A 1 160 ? -17.961 -1.114 12.665 1.00 39.66 160 TYR A CA 1
ATOM 1278 C C . TYR A 1 160 ? -19.303 -0.372 12.751 1.00 39.66 160 TYR A C 1
ATOM 1280 O O . TYR A 1 160 ? -19.815 -0.099 13.831 1.00 39.66 160 TYR A O 1
ATOM 1288 N N . VAL A 1 161 ? -19.914 -0.105 11.591 1.00 38.81 161 VAL A N 1
ATOM 1289 C CA . VAL A 1 161 ? -21.383 0.049 11.477 1.00 38.81 161 VAL A CA 1
ATOM 1290 C C . VAL A 1 161 ? -22.069 -1.328 11.350 1.00 38.81 161 VAL A C 1
ATOM 1292 O O . VAL A 1 161 ? -23.267 -1.421 11.124 1.00 38.81 161 VAL A O 1
ATOM 1295 N N . ILE A 1 162 ? -21.350 -2.436 11.553 1.00 35.34 162 ILE A N 1
ATOM 1296 C CA . ILE A 1 162 ? -21.946 -3.770 11.710 1.00 35.34 162 ILE A CA 1
ATOM 1297 C C . ILE A 1 162 ? -21.196 -4.477 12.849 1.00 35.34 162 ILE A C 1
ATOM 1299 O O . ILE A 1 162 ? -19.975 -4.522 12.814 1.00 35.34 162 ILE A O 1
ATOM 1303 N N . GLU A 1 163 ? -21.929 -4.926 13.875 1.00 31.25 163 GLU A N 1
ATOM 1304 C CA . GLU A 1 163 ? -21.517 -5.547 15.158 1.00 31.25 163 GLU A CA 1
ATOM 1305 C C . GLU A 1 163 ? -20.252 -6.437 15.111 1.00 31.25 163 GLU A C 1
ATOM 1307 O O . GLU A 1 163 ? -20.111 -7.214 14.166 1.00 31.25 163 GLU A O 1
ATOM 1312 N N . PRO A 1 164 ? -19.338 -6.380 16.124 1.00 37.56 164 PRO A N 1
ATOM 1313 C CA . PRO A 1 164 ? -19.641 -6.788 17.508 1.00 37.56 164 PRO A CA 1
ATOM 1314 C C . PRO A 1 164 ? -18.889 -6.005 18.626 1.00 37.56 164 PRO A C 1
ATOM 1316 O O . PRO A 1 164 ? -18.273 -6.600 19.509 1.00 37.56 164 PRO A O 1
ATOM 1319 N N . VAL A 1 165 ? -18.960 -4.665 18.650 1.00 39.03 165 VAL A N 1
ATOM 1320 C CA . VAL A 1 165 ? -18.498 -3.834 19.804 1.00 39.03 165 VAL A CA 1
ATOM 1321 C C . VAL A 1 165 ? -19.661 -3.416 20.723 1.00 39.03 165 VAL A C 1
ATOM 1323 O O . VAL A 1 165 ? -19.451 -2.879 21.814 1.00 39.03 165 VAL A O 1
ATOM 1326 N N . ALA A 1 166 ? -20.898 -3.740 20.331 1.00 35.75 166 ALA A N 1
ATOM 1327 C CA . ALA A 1 166 ? -22.105 -3.432 21.089 1.00 35.75 166 ALA A CA 1
ATOM 1328 C C . ALA A 1 166 ? -22.007 -3.909 22.548 1.00 35.75 166 ALA A C 1
ATOM 1330 O O . ALA A 1 166 ? -22.311 -3.141 23.445 1.00 35.75 166 ALA A O 1
ATOM 1331 N N . ASN A 1 167 ? -21.462 -5.093 22.840 1.00 36.88 167 ASN A N 1
ATOM 1332 C CA . ASN A 1 167 ? -21.457 -5.614 24.214 1.00 36.88 167 ASN A CA 1
ATOM 1333 C C . ASN A 1 167 ? -20.588 -4.833 25.222 1.00 36.88 167 ASN A C 1
ATOM 1335 O O . ASN A 1 167 ? -20.931 -4.810 26.404 1.00 36.88 167 ASN A O 1
ATOM 1339 N N . ILE A 1 168 ? -19.500 -4.177 24.798 1.00 36.12 168 ILE A N 1
ATOM 1340 C CA . ILE A 1 168 ? -18.627 -3.413 25.714 1.00 36.12 168 ILE A CA 1
ATOM 1341 C C . ILE A 1 168 ? -19.198 -2.014 25.953 1.00 36.12 168 ILE A C 1
ATOM 1343 O O . ILE A 1 168 ? -19.296 -1.576 27.100 1.00 36.12 168 ILE A O 1
ATOM 1347 N N . LEU A 1 169 ? -19.645 -1.338 24.889 1.00 34.47 169 LEU A N 1
ATOM 1348 C CA . LEU A 1 169 ? -20.317 -0.045 25.013 1.00 34.47 169 LEU A CA 1
ATOM 1349 C C . LEU A 1 169 ? -21.658 -0.193 25.742 1.00 34.47 169 LEU A C 1
ATOM 1351 O O . LEU A 1 169 ? -21.951 0.618 26.612 1.00 34.47 169 LEU A O 1
ATOM 1355 N N . VAL A 1 170 ? -22.423 -1.263 25.501 1.00 37.84 170 VAL A N 1
ATOM 1356 C CA . VAL A 1 170 ? -23.687 -1.550 26.204 1.00 37.84 170 VAL A CA 1
ATOM 1357 C C . VAL A 1 170 ? -23.440 -1.840 27.688 1.00 37.84 170 VAL A C 1
ATOM 1359 O O . VAL A 1 170 ? -24.141 -1.285 28.526 1.00 37.84 170 VAL A O 1
ATOM 1362 N N . ARG A 1 171 ? -22.404 -2.612 28.058 1.00 34.34 171 ARG A N 1
ATOM 1363 C CA . ARG A 1 171 ? -22.049 -2.824 29.479 1.00 34.34 171 ARG A CA 1
ATOM 1364 C C . ARG A 1 171 ? -21.577 -1.555 30.190 1.00 34.34 171 ARG A C 1
ATOM 1366 O O . ARG A 1 171 ? -21.820 -1.418 31.384 1.00 34.34 171 ARG A O 1
ATOM 1373 N N . ALA A 1 172 ? -20.885 -0.656 29.490 1.00 36.03 172 ALA A N 1
ATOM 1374 C CA . ALA A 1 172 ? -20.353 0.578 30.070 1.00 36.03 172 ALA A CA 1
ATOM 1375 C C . ALA A 1 172 ? -21.344 1.761 30.060 1.00 36.03 172 ALA A C 1
ATOM 1377 O O . ALA A 1 172 ? -21.136 2.714 30.807 1.00 36.03 172 ALA A O 1
ATOM 1378 N N . SER A 1 173 ? -22.397 1.712 29.235 1.00 37.66 173 SER A N 1
ATOM 1379 C CA . SER A 1 173 ? -23.408 2.777 29.086 1.00 37.66 173 SER A CA 1
ATOM 1380 C C . SER A 1 173 ? -24.730 2.506 29.807 1.00 37.66 173 SER A C 1
ATOM 1382 O O . SER A 1 173 ? -25.594 3.381 29.824 1.00 37.66 173 SER A O 1
ATOM 1384 N N . GLN A 1 174 ? -24.912 1.330 30.418 1.00 35.19 174 GLN A N 1
ATOM 1385 C CA . GLN A 1 174 ? -26.115 1.046 31.200 1.00 35.19 174 GLN A CA 1
ATOM 1386 C C . GLN A 1 174 ? -26.110 1.819 32.532 1.00 35.19 174 GLN A C 1
ATOM 1388 O O . GLN A 1 174 ? -25.208 1.620 33.351 1.00 35.19 174 GLN A O 1
ATOM 1393 N N . PRO A 1 175 ? -27.128 2.655 32.812 1.00 32.72 175 PRO A N 1
ATOM 1394 C CA . PRO A 1 175 ? -27.344 3.161 34.157 1.00 32.72 175 PRO A CA 1
ATOM 1395 C C . PRO A 1 175 ? -27.717 1.988 35.072 1.00 32.72 175 PRO A C 1
ATOM 1397 O O . PRO A 1 175 ? -28.582 1.176 34.748 1.00 32.72 175 PRO A O 1
ATOM 1400 N N . PHE A 1 176 ? -27.069 1.897 36.233 1.00 30.64 176 PHE A N 1
ATOM 1401 C CA . PHE A 1 176 ? -27.381 0.914 37.272 1.00 30.64 176 PHE A CA 1
ATOM 1402 C C . PHE A 1 176 ? -28.799 1.193 37.820 1.00 30.64 176 PHE A C 1
ATOM 1404 O O . PHE A 1 176 ? -28.976 1.961 38.765 1.00 30.64 176 PHE A O 1
ATOM 1411 N N . GLN A 1 177 ? -29.838 0.628 37.198 1.00 30.45 177 GLN A N 1
ATOM 1412 C CA . GLN A 1 177 ? -31.222 0.806 37.641 1.00 30.45 177 GLN A CA 1
ATOM 1413 C C . GLN A 1 177 ? -31.528 -0.126 38.820 1.00 30.45 177 GLN A C 1
ATOM 1415 O O . GLN A 1 177 ? -31.681 -1.338 38.665 1.00 30.45 177 GLN A O 1
ATOM 1420 N N . ARG A 1 178 ? -31.674 0.455 40.018 1.00 27.84 178 ARG A N 1
ATOM 1421 C CA . ARG A 1 178 ? -32.469 -0.165 41.085 1.00 27.84 178 ARG A CA 1
ATOM 1422 C C . ARG A 1 178 ? -33.923 -0.203 40.616 1.00 27.84 178 ARG A C 1
ATOM 1424 O O . ARG A 1 178 ? -34.491 0.833 40.284 1.00 27.84 178 ARG A O 1
ATOM 1431 N N . GLN A 1 179 ? -34.499 -1.400 40.579 1.00 26.61 179 GLN A N 1
ATOM 1432 C CA . GLN A 1 179 ? -35.905 -1.624 40.258 1.00 26.61 179 GLN A CA 1
ATOM 1433 C C . GLN A 1 179 ? -36.812 -0.845 41.216 1.00 26.61 179 GLN A C 1
ATOM 1435 O O . GLN A 1 179 ? -36.813 -1.119 42.412 1.00 26.61 179 GLN A O 1
ATOM 1440 N N . CYS A 1 180 ? -37.638 0.040 40.662 1.00 22.64 180 CYS A N 1
ATOM 1441 C CA . CYS A 1 180 ? -38.935 0.395 41.225 1.00 22.64 180 CYS A CA 1
ATOM 1442 C C . CYS A 1 180 ? -39.956 0.455 40.082 1.00 22.64 180 CYS A C 1
ATOM 1444 O O . CYS A 1 180 ? -39.756 1.126 39.074 1.00 22.64 180 CYS A O 1
ATOM 1446 N N . SER A 1 181 ? -41.030 -0.308 40.258 1.00 25.59 181 SER A N 1
ATOM 1447 C CA . SER A 1 181 ? -42.199 -0.419 39.385 1.00 25.59 181 SER A CA 1
ATOM 1448 C C . SER A 1 181 ? -43.078 0.837 39.465 1.00 25.59 181 SER A C 1
ATOM 1450 O O . SER A 1 181 ? -43.243 1.357 40.567 1.00 25.59 181 SER A O 1
ATOM 1452 N N . THR A 1 182 ? -43.654 1.303 38.342 1.00 26.77 182 THR A N 1
ATOM 1453 C CA . THR A 1 182 ? -45.103 1.601 38.150 1.00 26.77 182 THR A CA 1
ATOM 1454 C C . THR A 1 182 ? -45.421 2.335 36.823 1.00 26.77 182 THR A C 1
ATOM 1456 O O . THR A 1 182 ? -44.989 3.450 36.575 1.00 26.77 182 THR A O 1
ATOM 1459 N N . ASN A 1 183 ? -46.185 1.633 35.979 1.00 28.14 183 ASN A N 1
ATOM 1460 C CA . ASN A 1 183 ? -47.279 1.959 35.039 1.00 28.14 183 ASN A CA 1
ATOM 1461 C C . ASN A 1 183 ? -47.571 3.386 34.479 1.00 28.14 183 ASN A C 1
ATOM 1463 O O . ASN A 1 183 ? -47.843 4.321 35.220 1.00 28.14 183 ASN A O 1
ATOM 1467 N N . ASN A 1 184 ? -47.787 3.387 33.146 1.00 28.86 184 ASN A N 1
ATOM 1468 C CA . ASN A 1 184 ? -48.893 3.964 32.339 1.00 28.86 184 ASN A CA 1
ATOM 1469 C C . ASN A 1 184 ? -49.156 5.491 32.235 1.00 28.86 184 ASN A C 1
ATOM 1471 O O . ASN A 1 184 ? -49.723 6.083 33.145 1.00 28.86 184 ASN A O 1
ATOM 1475 N N . ASN A 1 185 ? -48.963 6.055 31.022 1.00 32.19 185 ASN A N 1
ATOM 1476 C CA . ASN A 1 185 ? -50.005 6.525 30.062 1.00 32.19 185 ASN A CA 1
ATOM 1477 C C . ASN A 1 185 ? -49.601 7.759 29.204 1.00 32.19 185 ASN A C 1
ATOM 1479 O O . ASN A 1 185 ? -49.298 8.826 29.718 1.00 32.19 185 ASN A O 1
ATOM 1483 N N . THR A 1 186 ? -49.675 7.556 27.881 1.00 27.58 186 THR A N 1
ATOM 1484 C CA . THR A 1 186 ? -50.193 8.370 26.749 1.00 27.58 186 THR A CA 1
ATOM 1485 C C . THR A 1 186 ? -50.378 9.899 26.853 1.00 27.58 186 THR A C 1
ATOM 1487 O O . THR A 1 186 ? -51.147 10.361 27.687 1.00 27.58 186 THR A O 1
ATOM 1490 N N . CYS A 1 187 ? -49.922 10.639 25.822 1.00 25.02 187 CYS A N 1
ATOM 1491 C CA . CYS A 1 187 ? -50.746 11.649 25.116 1.00 25.02 187 CYS A CA 1
ATOM 1492 C C . CYS A 1 187 ? -50.167 12.091 23.746 1.00 25.02 187 CYS A C 1
ATOM 1494 O O . CYS A 1 187 ? -49.038 12.565 23.651 1.00 25.02 187 CYS A O 1
ATOM 1496 N N . ASN A 1 188 ? -51.004 11.959 22.707 1.00 27.75 188 ASN A N 1
ATOM 1497 C CA . ASN A 1 188 ? -50.935 12.604 21.385 1.00 27.75 188 ASN A CA 1
ATOM 1498 C C . ASN A 1 188 ? -51.229 14.109 21.484 1.00 27.75 188 ASN A C 1
ATOM 1500 O O . ASN A 1 188 ? -52.082 14.472 22.288 1.00 27.75 188 ASN A O 1
ATOM 1504 N N . MET A 1 189 ? -50.701 14.924 20.558 1.00 23.91 189 MET A N 1
ATOM 1505 C CA . MET A 1 189 ? -51.432 16.064 19.975 1.00 23.91 189 MET A CA 1
ATOM 1506 C C . MET A 1 189 ? -50.982 16.363 18.533 1.00 23.91 189 MET A C 1
ATOM 1508 O O . MET A 1 189 ? -49.819 16.201 18.174 1.00 23.91 189 MET A O 1
ATOM 1512 N N . VAL A 1 190 ? -51.964 16.770 17.727 1.00 24.28 190 VAL A N 1
ATOM 1513 C CA . VAL A 1 190 ? -51.972 16.971 16.270 1.00 24.28 190 VAL A CA 1
ATOM 1514 C C . VAL A 1 190 ? -51.659 18.434 15.890 1.00 24.28 190 VAL A C 1
ATOM 1516 O O . VAL A 1 190 ? -51.986 19.343 16.646 1.00 24.28 190 VAL A O 1
ATOM 1519 N N . SER A 1 191 ? -51.046 18.590 14.704 1.00 30.89 191 SER A N 1
ATOM 1520 C CA . SER A 1 191 ? -50.758 19.734 13.799 1.00 30.89 191 SER A CA 1
ATOM 1521 C C . SER A 1 191 ? -51.546 21.062 13.924 1.00 30.89 191 SER A C 1
ATOM 1523 O O . SER A 1 191 ? -52.657 21.093 14.446 1.00 30.89 191 SER A O 1
ATOM 1525 N N . PRO A 1 192 ? -51.042 22.161 13.312 1.00 29.47 192 PRO A N 1
ATOM 1526 C CA . PRO A 1 192 ? -51.463 22.450 11.931 1.00 29.47 192 PRO A CA 1
ATOM 1527 C C . PRO A 1 192 ? -50.371 22.972 10.972 1.00 29.47 192 PRO A C 1
ATOM 1529 O O . PRO A 1 192 ? -49.338 23.513 11.351 1.00 29.47 192 PRO A O 1
ATOM 1532 N N . HIS A 1 193 ? -50.692 22.771 9.695 1.00 25.41 193 HIS A N 1
ATOM 1533 C CA . HIS A 1 193 ? -50.013 23.114 8.450 1.00 25.41 193 HIS A CA 1
ATOM 1534 C C . HIS A 1 193 ? -49.553 24.572 8.284 1.00 25.41 193 HIS A C 1
ATOM 1536 O O . HIS A 1 193 ? -50.313 25.502 8.547 1.00 25.41 193 HIS A O 1
ATOM 1542 N N . VAL A 1 194 ? -48.388 24.743 7.648 1.00 27.62 194 VAL A N 1
ATOM 1543 C CA . VAL A 1 194 ? -48.073 25.898 6.792 1.00 27.62 194 VAL A CA 1
ATOM 1544 C C . VAL A 1 194 ? -47.524 25.361 5.469 1.00 27.62 194 VAL A C 1
ATOM 1546 O O . VAL A 1 194 ? -46.507 24.671 5.448 1.00 27.62 194 VAL A O 1
ATOM 1549 N N . ASN A 1 195 ? -48.239 25.651 4.382 1.00 26.19 195 ASN A N 1
ATOM 1550 C CA . ASN A 1 195 ? -47.822 25.389 3.007 1.00 26.19 195 ASN A CA 1
ATOM 1551 C C . ASN A 1 195 ? -46.849 26.489 2.563 1.00 26.19 195 ASN A C 1
ATOM 1553 O O . ASN A 1 195 ? -47.194 27.668 2.619 1.00 26.19 195 ASN A O 1
ATOM 1557 N N . GLY A 1 196 ? -45.667 26.094 2.098 1.00 24.28 196 GLY A N 1
ATOM 1558 C CA . GLY A 1 196 ? -44.711 26.941 1.391 1.00 24.28 196 GLY A CA 1
ATOM 1559 C C . GLY A 1 196 ? -44.045 26.094 0.312 1.00 24.28 196 GLY A C 1
ATOM 1560 O O . GLY A 1 196 ? -43.633 24.969 0.583 1.00 24.28 196 GLY A O 1
ATOM 1561 N N . GLU A 1 197 ? -44.062 26.603 -0.912 1.00 23.36 197 GLU A N 1
ATOM 1562 C CA . GLU A 1 197 ? -43.751 25.911 -2.161 1.00 23.36 197 GLU A CA 1
ATOM 1563 C C . GLU A 1 197 ? -42.345 25.290 -2.179 1.00 23.36 197 GLU A C 1
ATOM 1565 O O . GLU A 1 197 ? -41.367 25.875 -1.716 1.00 23.36 197 GLU A O 1
ATOM 1570 N N . ILE A 1 198 ? -42.270 24.066 -2.709 1.00 26.56 198 ILE A N 1
ATOM 1571 C CA . ILE A 1 198 ? -41.040 23.296 -2.894 1.00 26.56 198 ILE A CA 1
ATOM 1572 C C . ILE A 1 198 ? -40.376 23.795 -4.182 1.00 26.56 198 ILE A C 1
ATOM 1574 O O . ILE A 1 198 ? -40.777 23.402 -5.274 1.00 26.56 198 ILE A O 1
ATOM 1578 N N . GLU A 1 199 ? -39.344 24.627 -4.065 1.00 25.92 199 GLU A N 1
ATOM 1579 C CA . GLU A 1 199 ? -38.253 24.590 -5.041 1.00 25.92 199 GLU A CA 1
ATOM 1580 C C . GLU A 1 199 ? -37.362 23.399 -4.676 1.00 25.92 199 GLU A C 1
ATOM 1582 O O . GLU A 1 199 ? -36.885 23.305 -3.543 1.00 25.92 199 GLU A O 1
ATOM 1587 N N . GLU A 1 200 ? -37.180 22.453 -5.604 1.00 25.17 200 GLU A N 1
ATOM 1588 C CA . GLU A 1 200 ? -36.311 21.293 -5.395 1.00 25.17 200 GLU A CA 1
ATOM 1589 C C . GLU A 1 200 ? -34.866 21.750 -5.135 1.00 25.17 200 GLU A C 1
ATOM 1591 O O . GLU A 1 200 ? -34.231 22.323 -6.026 1.00 25.17 200 GLU A O 1
ATOM 1596 N N . PRO A 1 201 ? -34.291 21.489 -3.946 1.00 27.50 201 PRO A N 1
ATOM 1597 C CA . PRO A 1 201 ? -32.888 21.756 -3.731 1.00 27.50 201 PRO A CA 1
ATOM 1598 C C . PRO A 1 201 ? -32.068 20.638 -4.375 1.00 27.50 201 PRO A C 1
ATOM 1600 O O . PRO A 1 201 ? -32.236 19.452 -4.085 1.00 27.50 201 PRO A O 1
ATOM 1603 N N . VAL A 1 202 ? -31.164 21.074 -5.248 1.00 26.95 202 VAL A N 1
ATOM 1604 C CA . VAL A 1 202 ? -30.036 20.350 -5.837 1.00 26.95 202 VAL A CA 1
ATOM 1605 C C . VAL A 1 202 ? -29.576 19.181 -4.959 1.00 26.95 202 VAL A C 1
ATOM 1607 O O . VAL A 1 202 ? -29.148 19.367 -3.821 1.00 26.95 202 VAL A O 1
ATOM 1610 N N . SER A 1 203 ? -29.665 17.976 -5.530 1.00 26.56 203 SER A N 1
ATOM 1611 C CA . SER A 1 203 ? -29.250 16.691 -4.962 1.00 26.56 203 SER A CA 1
ATOM 1612 C C . SER A 1 203 ? -27.996 16.795 -4.089 1.00 26.56 203 SER A C 1
ATOM 1614 O O . SER A 1 203 ? -26.880 16.968 -4.583 1.00 26.56 203 SER A O 1
ATOM 1616 N N . ASN A 1 204 ? -28.195 16.598 -2.787 1.00 27.41 204 ASN A N 1
ATOM 1617 C CA . ASN A 1 204 ? -27.153 16.344 -1.804 1.00 27.41 204 ASN A CA 1
ATOM 1618 C C . ASN A 1 204 ? -26.268 15.174 -2.262 1.00 27.41 204 ASN A C 1
ATOM 1620 O O . ASN A 1 204 ? -26.645 14.010 -2.117 1.00 27.41 204 ASN A O 1
ATOM 1624 N N . ASN A 1 205 ? -25.051 15.461 -2.725 1.00 28.42 205 ASN A N 1
ATOM 1625 C CA . ASN A 1 205 ? -23.967 14.485 -2.670 1.00 28.42 205 ASN A CA 1
ATOM 1626 C C . ASN A 1 205 ? -23.536 14.340 -1.205 1.00 28.42 205 ASN A C 1
ATOM 1628 O O . ASN A 1 205 ? -22.476 14.804 -0.792 1.00 28.42 205 ASN A O 1
ATOM 1632 N N . ALA A 1 206 ? -24.372 13.672 -0.406 1.00 34.72 206 ALA A N 1
ATOM 1633 C CA . ALA A 1 206 ? -23.855 12.893 0.704 1.00 34.72 206 ALA A CA 1
ATOM 1634 C C . ALA A 1 206 ? -22.752 12.013 0.108 1.00 34.72 206 ALA A C 1
ATOM 1636 O O . ALA A 1 206 ? -23.008 11.320 -0.881 1.00 34.72 206 ALA A O 1
ATOM 1637 N N . PHE A 1 207 ? -21.531 12.078 0.640 1.00 33.94 207 PHE A N 1
ATOM 1638 C CA . PHE A 1 207 ? -20.471 11.146 0.271 1.00 33.94 207 PHE A CA 1
ATOM 1639 C C . PHE A 1 207 ? -20.975 9.733 0.582 1.00 33.94 207 PHE A C 1
ATOM 1641 O O . PHE A 1 207 ? -20.796 9.219 1.684 1.00 33.94 207 PHE A O 1
ATOM 1648 N N . LYS A 1 208 ? -21.652 9.101 -0.383 1.00 38.09 208 LYS A N 1
ATOM 1649 C CA . LYS A 1 208 ? -21.885 7.665 -0.388 1.00 38.09 208 LYS A CA 1
ATOM 1650 C C . LYS A 1 208 ? -20.489 7.071 -0.330 1.00 38.09 208 LYS A C 1
ATOM 1652 O O . LYS A 1 208 ? -19.755 7.166 -1.314 1.00 38.09 208 LYS A O 1
ATOM 1657 N N . GLN A 1 209 ? -20.113 6.495 0.812 1.00 50.78 209 GLN A N 1
ATOM 1658 C CA . GLN A 1 209 ? -19.007 5.548 0.861 1.00 50.78 209 GLN A CA 1
ATOM 1659 C C . GLN A 1 209 ? -19.377 4.431 -0.109 1.00 50.78 209 GLN A C 1
ATOM 1661 O O . GLN A 1 209 ? -20.143 3.522 0.200 1.00 50.78 209 GLN A O 1
ATOM 1666 N N . THR A 1 210 ? -18.915 4.581 -1.343 1.00 60.97 210 THR A N 1
ATOM 1667 C CA . THR A 1 210 ? -19.090 3.596 -2.390 1.00 60.97 210 THR A CA 1
ATOM 1668 C C . THR A 1 210 ? -18.169 2.455 -2.004 1.00 60.97 210 THR A C 1
ATOM 1670 O O . THR A 1 210 ? -16.946 2.578 -2.017 1.00 60.97 210 THR A O 1
ATOM 1673 N N . LYS A 1 211 ? -18.778 1.376 -1.518 1.00 82.38 211 LYS A N 1
ATOM 1674 C CA . LYS A 1 211 ? -18.089 0.116 -1.286 1.00 82.38 211 LYS A CA 1
ATOM 1675 C C . LYS A 1 211 ? -17.837 -0.495 -2.659 1.00 82.38 211 LYS A C 1
ATOM 1677 O O . LYS A 1 211 ? -18.785 -0.659 -3.423 1.00 82.38 211 LYS A O 1
ATOM 1682 N N . TYR A 1 212 ? -16.581 -0.781 -2.965 1.00 89.12 212 TYR A N 1
ATOM 1683 C CA . TYR A 1 212 ? -16.190 -1.420 -4.218 1.00 89.12 212 TYR A CA 1
ATOM 1684 C C . TYR A 1 212 ? -15.824 -2.875 -3.954 1.00 89.12 212 TYR A C 1
ATOM 1686 O O . TYR A 1 212 ? -15.363 -3.230 -2.866 1.00 89.12 212 TYR A O 1
ATOM 1694 N N . ASP A 1 213 ? -16.006 -3.733 -4.947 1.00 95.25 213 ASP A N 1
ATOM 1695 C CA . ASP A 1 213 ? -15.587 -5.125 -4.838 1.00 95.25 213 ASP A CA 1
ATOM 1696 C C . ASP A 1 213 ? -14.065 -5.218 -4.919 1.00 95.25 213 ASP A C 1
ATOM 1698 O O . ASP A 1 213 ? -13.441 -5.849 -4.065 1.00 95.25 213 ASP A O 1
ATOM 1702 N N . VAL A 1 214 ? -13.455 -4.520 -5.879 1.00 96.12 214 VAL A N 1
ATOM 1703 C CA . VAL A 1 214 ? -12.015 -4.603 -6.138 1.00 96.12 214 VAL A CA 1
ATOM 1704 C C . VAL A 1 214 ? -11.349 -3.232 -6.131 1.00 96.12 214 VAL A C 1
ATOM 1706 O O . VAL A 1 214 ? -11.747 -2.317 -6.850 1.00 96.12 214 VAL A O 1
ATOM 1709 N N . PHE A 1 215 ? -10.258 -3.112 -5.382 1.00 95.06 215 PHE A N 1
ATOM 1710 C CA . PHE A 1 215 ? -9.315 -2.010 -5.537 1.00 95.06 215 PHE A CA 1
ATOM 1711 C C . PHE A 1 215 ? -8.218 -2.383 -6.535 1.00 95.06 215 PHE A C 1
ATOM 1713 O O . PHE A 1 215 ? -7.512 -3.372 -6.339 1.00 95.06 215 PHE A O 1
ATOM 1720 N N . LEU A 1 216 ? -8.030 -1.571 -7.574 1.00 93.50 216 LEU A N 1
ATOM 1721 C CA . LEU A 1 216 ? -6.991 -1.745 -8.591 1.00 93.50 216 LEU A CA 1
ATOM 1722 C C . LEU A 1 216 ? -5.755 -0.908 -8.246 1.00 93.50 216 LEU A C 1
ATOM 1724 O O . LEU A 1 216 ? -5.551 0.212 -8.735 1.00 93.50 216 LEU A O 1
ATOM 1728 N N . GLY A 1 217 ? -4.918 -1.458 -7.377 1.00 89.12 217 GLY A N 1
ATOM 1729 C CA . GLY A 1 217 ? -3.681 -0.852 -6.917 1.00 89.12 217 GLY A CA 1
ATOM 1730 C C . GLY A 1 217 ? -2.461 -1.250 -7.747 1.00 89.12 217 GLY A C 1
ATOM 1731 O O . GLY A 1 217 ? -2.452 -2.242 -8.471 1.00 89.12 217 GLY A O 1
ATOM 1732 N N . GLY A 1 218 ? -1.385 -0.485 -7.590 1.00 84.69 218 GLY A N 1
ATOM 1733 C CA . GLY A 1 218 ? -0.081 -0.812 -8.155 1.00 84.69 218 GLY A CA 1
ATOM 1734 C C . GLY A 1 218 ? 0.325 0.081 -9.313 1.00 84.69 218 GLY A C 1
ATOM 1735 O O . GLY A 1 218 ? -0.357 1.059 -9.640 1.00 84.69 218 GLY A O 1
ATOM 1736 N N . THR A 1 219 ? 1.459 -0.246 -9.914 1.00 77.56 219 THR A N 1
ATOM 1737 C CA . THR A 1 219 ? 2.143 0.605 -10.874 1.00 77.56 219 THR A CA 1
ATOM 1738 C C . THR A 1 219 ? 1.279 0.882 -12.109 1.00 77.56 219 THR A C 1
ATOM 1740 O O . THR A 1 219 ? 0.516 0.033 -12.576 1.00 77.56 219 THR A O 1
ATOM 1743 N N . ARG A 1 220 ? 1.399 2.087 -12.670 1.00 71.62 220 ARG A N 1
ATOM 1744 C CA . ARG A 1 220 ? 1.135 2.330 -14.089 1.00 71.62 220 ARG A CA 1
ATOM 1745 C C . ARG A 1 220 ? 2.437 2.080 -14.853 1.00 71.62 220 ARG A C 1
ATOM 1747 O O . ARG A 1 220 ? 3.397 2.819 -14.659 1.00 71.62 220 ARG A O 1
ATOM 1754 N N . ASN A 1 221 ? 2.487 1.020 -15.650 1.00 66.38 221 ASN A N 1
ATOM 1755 C CA . ASN A 1 221 ? 3.664 0.764 -16.475 1.00 66.38 221 ASN A CA 1
ATOM 1756 C C . ASN A 1 221 ? 3.777 1.830 -17.588 1.00 66.38 221 ASN A C 1
ATOM 1758 O O . ASN A 1 221 ? 2.853 2.609 -17.844 1.00 66.38 221 ASN A O 1
ATOM 1762 N N . SER A 1 222 ? 4.924 1.844 -18.252 1.00 62.16 222 SER A N 1
ATOM 1763 C CA . SER A 1 222 ? 5.192 2.701 -19.408 1.00 62.16 222 SER A CA 1
ATOM 1764 C C . SER A 1 222 ? 4.673 2.126 -20.736 1.00 62.16 222 SER A C 1
ATOM 1766 O O . SER A 1 222 ? 4.553 2.869 -21.709 1.00 62.16 222 SER A O 1
ATOM 1768 N N . GLN A 1 223 ? 4.360 0.824 -20.783 1.00 57.31 223 GLN A N 1
ATOM 1769 C CA . GLN A 1 223 ? 4.156 0.062 -22.024 1.00 57.31 223 GLN A CA 1
ATOM 1770 C C . GLN A 1 223 ? 2.710 -0.393 -22.318 1.00 57.31 223 GLN A C 1
ATOM 1772 O O . GLN A 1 223 ? 2.475 -0.920 -23.400 1.00 57.31 223 GLN A O 1
ATOM 1777 N N . GLY A 1 224 ? 1.734 -0.201 -21.423 1.00 66.19 224 GLY A N 1
ATOM 1778 C CA . GLY A 1 224 ? 0.336 -0.594 -21.671 1.00 66.19 224 GLY A CA 1
ATOM 1779 C C . GLY A 1 224 ? -0.577 -0.486 -20.448 1.00 66.19 224 GLY A C 1
ATOM 1780 O O . GLY A 1 224 ? -0.240 -0.908 -19.341 1.00 66.19 224 GLY A O 1
ATOM 1781 N N . ASN A 1 225 ? -1.774 0.069 -20.608 1.00 83.88 225 ASN A N 1
ATOM 1782 C CA . ASN A 1 225 ? -2.600 0.403 -19.456 1.00 83.88 225 ASN A CA 1
ATOM 1783 C C . ASN A 1 225 ? -3.380 -0.819 -18.945 1.00 83.88 225 ASN A C 1
ATOM 1785 O O . ASN A 1 225 ? -4.565 -0.975 -19.218 1.00 83.88 225 ASN A O 1
ATOM 1789 N N . TRP A 1 226 ? -2.707 -1.695 -18.186 1.00 90.12 226 TRP A N 1
ATOM 1790 C CA . TRP A 1 226 ? -3.239 -2.986 -17.717 1.00 90.12 226 TRP A CA 1
ATOM 1791 C C . TRP A 1 226 ? -4.599 -2.884 -17.019 1.00 90.12 226 TRP A C 1
ATOM 1793 O O . TRP A 1 226 ? -5.379 -3.836 -17.031 1.00 90.12 226 TRP A O 1
ATOM 1803 N N . ARG A 1 227 ? -4.892 -1.738 -16.396 1.00 91.00 227 ARG A N 1
ATOM 1804 C CA . ARG A 1 227 ? -6.188 -1.491 -15.775 1.00 91.00 227 ARG A CA 1
ATOM 1805 C C . ARG A 1 227 ? -7.272 -1.461 -16.846 1.00 91.00 227 ARG A C 1
ATOM 1807 O O . ARG A 1 227 ? -8.162 -2.295 -16.788 1.00 91.00 227 ARG A O 1
ATOM 1814 N N . GLU A 1 228 ? -7.197 -0.577 -17.830 1.00 90.50 228 GLU A N 1
ATOM 1815 C CA . GLU A 1 228 ? -8.234 -0.429 -18.854 1.00 90.50 228 GLU A CA 1
ATOM 1816 C C . GLU A 1 228 ? -8.140 -1.446 -19.998 1.00 90.50 228 GLU A C 1
ATOM 1818 O O . GLU A 1 228 ? -9.154 -1.718 -20.632 1.00 90.50 228 GLU A O 1
ATOM 1823 N N . GLU A 1 229 ? -6.990 -2.086 -20.201 1.00 92.00 229 GLU A N 1
ATOM 1824 C CA . GLU A 1 229 ? -6.817 -3.126 -21.223 1.00 92.00 229 GLU A CA 1
ATOM 1825 C C . GLU A 1 229 ? -7.160 -4.537 -20.720 1.00 92.00 229 GLU A C 1
ATOM 1827 O O . GLU A 1 229 ? -7.638 -5.359 -21.500 1.00 92.00 229 GLU A O 1
ATOM 1832 N N . ILE A 1 230 ? -6.934 -4.837 -19.434 1.00 94.25 230 ILE A N 1
ATOM 1833 C CA . ILE A 1 230 ? -7.038 -6.208 -18.900 1.00 94.25 230 ILE A CA 1
ATOM 1834 C C . ILE A 1 230 ? -8.014 -6.275 -17.723 1.00 94.25 230 ILE A C 1
ATOM 1836 O O . ILE A 1 230 ? -9.015 -6.990 -17.788 1.00 94.25 230 ILE A O 1
ATOM 1840 N N . ALA A 1 231 ? -7.754 -5.532 -16.644 1.00 94.50 231 ALA A N 1
ATOM 1841 C CA . ALA A 1 231 ? -8.504 -5.687 -15.398 1.00 94.50 231 ALA A CA 1
ATOM 1842 C C . ALA A 1 231 ? -9.956 -5.204 -15.513 1.00 94.50 231 ALA A C 1
ATOM 1844 O O . ALA A 1 231 ? -10.883 -5.946 -15.205 1.00 94.50 231 ALA A O 1
ATOM 1845 N N . ILE A 1 232 ? -10.170 -3.975 -15.975 1.00 94.75 232 ILE A N 1
ATOM 1846 C CA . ILE A 1 232 ? -11.487 -3.342 -16.075 1.00 94.75 232 ILE A CA 1
ATOM 1847 C C . ILE A 1 232 ? -12.407 -4.128 -17.018 1.00 94.75 232 ILE A C 1
ATOM 1849 O O . ILE A 1 232 ? -13.501 -4.478 -16.569 1.00 94.75 232 ILE A O 1
ATOM 1853 N N . PRO A 1 233 ? -12.005 -4.486 -18.257 1.00 96.88 233 PRO A N 1
ATOM 1854 C CA . PRO A 1 233 ? -12.855 -5.297 -19.127 1.00 96.88 233 PRO A CA 1
ATOM 1855 C C . PRO A 1 233 ? -13.239 -6.642 -18.496 1.00 96.88 233 PRO A C 1
ATOM 1857 O O . PRO A 1 233 ? -14.397 -7.057 -18.579 1.00 96.88 233 PRO A O 1
ATOM 1860 N N . ALA A 1 234 ? -12.298 -7.312 -17.821 1.00 97.12 234 ALA A N 1
ATOM 1861 C CA . ALA A 1 234 ? -12.560 -8.586 -17.157 1.00 97.12 234 ALA A CA 1
ATOM 1862 C C . ALA A 1 234 ? -13.533 -8.445 -15.975 1.00 97.12 234 ALA A C 1
ATOM 1864 O O . ALA A 1 234 ? -14.446 -9.255 -15.840 1.00 97.12 234 ALA A O 1
ATOM 1865 N N . LEU A 1 235 ? -13.383 -7.412 -15.143 1.00 96.75 235 LEU A N 1
ATOM 1866 C CA . LEU A 1 235 ? -14.267 -7.165 -14.001 1.00 96.75 235 LEU A CA 1
ATOM 1867 C C . LEU A 1 235 ? -15.675 -6.744 -14.447 1.00 96.75 235 LEU A C 1
ATOM 1869 O O . LEU A 1 235 ? -16.665 -7.278 -13.941 1.00 96.75 235 LEU A O 1
ATOM 1873 N N . GLN A 1 236 ? -15.776 -5.856 -15.442 1.00 96.19 236 GLN A N 1
ATOM 1874 C CA . GLN A 1 236 ? -17.055 -5.412 -16.007 1.00 96.19 236 GLN A CA 1
ATOM 1875 C C . GLN A 1 236 ? -17.846 -6.571 -16.616 1.00 96.19 236 GLN A C 1
ATOM 1877 O O . GLN A 1 236 ? -19.056 -6.653 -16.412 1.00 96.19 236 GLN A O 1
ATOM 1882 N N . LYS A 1 237 ? -17.170 -7.510 -17.292 1.00 97.12 237 LYS A N 1
ATOM 1883 C CA . LYS A 1 237 ? -17.797 -8.720 -17.850 1.00 97.12 237 LYS A CA 1
ATOM 1884 C C . LYS A 1 237 ? -18.574 -9.533 -16.805 1.00 97.12 237 LYS A C 1
ATOM 1886 O O . LYS A 1 237 ? -19.546 -10.194 -17.162 1.00 97.12 237 LYS A O 1
ATOM 1891 N N . TYR A 1 238 ? -18.166 -9.486 -15.538 1.00 95.88 238 TYR A N 1
ATOM 1892 C CA . TYR A 1 238 ? -18.800 -10.218 -14.438 1.00 95.88 238 TYR A CA 1
ATOM 1893 C C . TYR A 1 238 ? -19.535 -9.312 -13.440 1.00 95.88 238 TYR A C 1
ATOM 1895 O O . TYR A 1 238 ? -19.866 -9.764 -12.349 1.00 95.88 238 TYR A O 1
ATOM 1903 N N . ASN A 1 239 ? -19.819 -8.055 -13.807 1.00 95.75 239 ASN A N 1
ATOM 1904 C CA . ASN A 1 239 ? -20.478 -7.062 -12.948 1.00 95.75 239 ASN A CA 1
ATOM 1905 C C . ASN A 1 239 ? -19.773 -6.834 -11.596 1.00 95.75 239 ASN A C 1
ATOM 1907 O O . ASN A 1 239 ? -20.425 -6.531 -10.599 1.00 95.75 239 ASN A O 1
ATOM 1911 N N . ILE A 1 240 ? -18.446 -6.972 -11.557 1.00 96.31 240 ILE A N 1
ATOM 1912 C CA . ILE A 1 240 ? -17.644 -6.727 -10.356 1.00 96.31 240 ILE A CA 1
ATOM 1913 C C . ILE A 1 240 ? -17.293 -5.237 -10.313 1.00 96.31 240 ILE A C 1
ATOM 1915 O O . ILE A 1 240 ? -16.651 -4.711 -11.227 1.00 96.31 240 ILE A O 1
ATOM 1919 N N . SER A 1 241 ? -17.720 -4.541 -9.258 1.00 95.12 241 SER A N 1
ATOM 1920 C CA . SER A 1 241 ? -17.445 -3.113 -9.090 1.00 95.12 241 SER A CA 1
ATOM 1921 C C . SER A 1 241 ? -15.981 -2.873 -8.721 1.00 95.12 241 SER A C 1
ATOM 1923 O O . SER A 1 241 ? -15.377 -3.619 -7.952 1.00 95.12 241 SER A O 1
ATOM 1925 N N . TYR A 1 242 ? -15.380 -1.812 -9.250 1.00 93.88 242 TYR A N 1
ATOM 1926 C CA . TYR A 1 242 ? -13.969 -1.535 -9.015 1.00 93.88 242 TYR A CA 1
ATOM 1927 C C . TYR A 1 242 ? -13.717 -0.062 -8.741 1.00 93.88 242 TYR A C 1
ATOM 1929 O O . TYR A 1 242 ? -14.439 0.814 -9.214 1.00 93.88 242 TYR A O 1
ATOM 1937 N N . THR A 1 243 ? -12.643 0.197 -8.009 1.00 90.50 243 THR A N 1
ATOM 1938 C CA . THR A 1 243 ? -12.077 1.530 -7.862 1.00 90.50 243 THR A CA 1
ATOM 1939 C C . THR A 1 243 ? -10.592 1.497 -8.167 1.00 90.50 243 THR A C 1
ATOM 1941 O O . THR A 1 243 ? -9.872 0.557 -7.832 1.00 90.50 243 THR A O 1
ATOM 1944 N N . SER A 1 244 ? -10.122 2.549 -8.817 1.00 79.62 244 SER A N 1
ATOM 1945 C CA . SER A 1 244 ? -8.708 2.836 -8.982 1.00 79.62 244 SER A CA 1
ATOM 1946 C C . SER A 1 244 ? -8.521 4.288 -8.601 1.00 79.62 244 SER A C 1
ATOM 1948 O O . SER A 1 244 ? -9.163 5.157 -9.193 1.00 79.62 244 SER A O 1
ATOM 1950 N N . THR A 1 245 ? -7.636 4.586 -7.656 1.00 66.88 245 THR A N 1
ATOM 1951 C CA . THR A 1 245 ? -7.158 5.963 -7.568 1.00 66.88 245 THR A CA 1
ATOM 1952 C C . THR A 1 245 ? -6.131 6.120 -8.682 1.00 66.88 245 THR A C 1
ATOM 1954 O O . THR A 1 245 ? -5.275 5.252 -8.890 1.00 66.88 245 THR A O 1
ATOM 1957 N N . SER A 1 246 ? -6.229 7.209 -9.440 1.00 53.84 246 SER A N 1
ATOM 1958 C CA . SER A 1 246 ? -5.210 7.543 -10.432 1.00 53.84 246 SER A CA 1
ATOM 1959 C C . SER A 1 246 ? -3.834 7.667 -9.778 1.00 53.84 246 SER A C 1
ATOM 1961 O O . SER A 1 246 ? -2.841 7.434 -10.452 1.00 53.84 246 SER A O 1
ATOM 1963 N N . THR A 1 247 ? -3.783 7.964 -8.473 1.00 51.56 247 THR A N 1
ATOM 1964 C CA . THR A 1 247 ? -2.605 8.406 -7.733 1.00 51.56 247 THR A CA 1
ATOM 1965 C C . THR A 1 247 ? -1.900 7.358 -6.883 1.00 51.56 247 THR A C 1
ATOM 1967 O O . THR A 1 247 ? -0.887 7.749 -6.331 1.00 51.56 247 THR A O 1
ATOM 1970 N N . ASN A 1 248 ? -2.329 6.086 -6.808 1.00 51.03 248 ASN A N 1
ATOM 1971 C CA . ASN A 1 248 ? -1.748 5.016 -5.957 1.00 51.03 248 ASN A CA 1
ATOM 1972 C C . ASN A 1 248 ? -0.238 4.729 -6.170 1.00 51.03 248 ASN A C 1
ATOM 1974 O O . ASN A 1 248 ? 0.160 3.651 -6.612 1.00 51.03 248 ASN A O 1
ATOM 1978 N N . GLY A 1 249 ? 0.614 5.688 -5.827 1.00 49.09 249 GLY A N 1
ATOM 1979 C CA . GLY A 1 249 ? 2.063 5.608 -5.820 1.00 49.09 249 GLY A CA 1
ATOM 1980 C C . GLY A 1 249 ? 2.784 5.817 -7.149 1.00 49.09 249 GLY A C 1
ATOM 1981 O O . GLY A 1 249 ? 3.995 5.674 -7.124 1.00 49.09 249 GLY A O 1
ATOM 1982 N N . TYR A 1 250 ? 2.127 6.106 -8.285 1.00 45.28 250 TYR A N 1
ATOM 1983 C CA . TYR A 1 250 ? 2.856 6.227 -9.566 1.00 45.28 250 TYR A CA 1
ATOM 1984 C C . TYR A 1 250 ? 2.159 7.050 -10.665 1.00 45.28 250 TYR A C 1
ATOM 1986 O O . TYR A 1 250 ? 2.355 6.784 -11.853 1.00 45.28 250 TYR A O 1
ATOM 1994 N N . VAL A 1 251 ? 1.378 8.090 -10.335 1.00 43.62 251 VAL A N 1
ATOM 1995 C CA . VAL A 1 251 ? 1.383 9.196 -11.307 1.00 43.62 251 VAL A CA 1
ATOM 1996 C C . VAL A 1 251 ? 2.757 9.802 -11.149 1.00 43.62 251 VAL A C 1
ATOM 1998 O O . VAL A 1 251 ? 3.087 10.321 -10.085 1.00 43.62 251 VAL A O 1
ATOM 2001 N N . VAL A 1 252 ? 3.542 9.721 -12.216 1.00 42.38 252 VAL A N 1
ATOM 2002 C CA . VAL A 1 252 ? 4.610 10.669 -12.506 1.00 42.38 252 VAL A CA 1
ATOM 2003 C C . VAL A 1 252 ? 3.946 12.053 -12.568 1.00 42.38 252 VAL A C 1
ATOM 2005 O O . VAL A 1 252 ? 3.696 12.611 -13.628 1.00 42.38 252 VAL A O 1
ATOM 2008 N N . LEU A 1 253 ? 3.519 12.585 -11.420 1.00 42.88 253 LEU A N 1
ATOM 2009 C CA . LEU A 1 253 ? 3.291 14.001 -11.260 1.00 42.88 253 LEU A CA 1
ATOM 2010 C C . LEU A 1 253 ? 4.710 14.506 -11.142 1.00 42.88 253 LEU A C 1
ATOM 2012 O O . LEU A 1 253 ? 5.280 14.525 -10.048 1.00 42.88 253 LEU A O 1
ATOM 2016 N N . ASP A 1 254 ? 5.290 14.861 -12.285 1.00 47.38 254 ASP A N 1
ATOM 2017 C CA . ASP A 1 254 ? 6.660 15.359 -12.379 1.00 47.38 254 ASP A CA 1
ATOM 2018 C C . ASP A 1 254 ? 6.936 16.513 -11.390 1.00 47.38 254 ASP A C 1
ATOM 2020 O O . ASP A 1 254 ? 8.093 16.813 -11.134 1.00 47.38 254 ASP A O 1
ATOM 2024 N N . ASN A 1 255 ? 5.912 17.075 -10.721 1.00 53.84 255 ASN A N 1
ATOM 2025 C CA . ASN A 1 255 ? 6.034 18.183 -9.776 1.00 53.84 255 ASN A CA 1
ATOM 2026 C C . ASN A 1 255 ? 5.296 18.054 -8.416 1.00 53.84 255 ASN A C 1
ATOM 2028 O O . ASN A 1 255 ? 5.262 19.048 -7.692 1.00 53.84 255 ASN A O 1
ATOM 2032 N N . LYS A 1 256 ? 4.696 16.912 -8.021 1.00 64.88 256 LYS A N 1
ATOM 2033 C CA . LYS A 1 256 ? 4.026 16.794 -6.695 1.00 64.88 256 LYS A CA 1
ATOM 2034 C C . LYS A 1 256 ? 4.543 15.595 -5.897 1.00 64.88 256 LYS A C 1
ATOM 2036 O O . LYS A 1 256 ? 4.461 14.467 -6.371 1.00 64.88 256 LYS A O 1
ATOM 2041 N N . ASN A 1 257 ? 5.041 15.852 -4.687 1.00 73.00 257 ASN A N 1
ATOM 2042 C CA . ASN A 1 257 ? 5.391 14.814 -3.716 1.00 73.00 257 ASN A CA 1
ATOM 2043 C C . ASN A 1 257 ? 4.125 14.223 -3.083 1.00 73.00 257 ASN A C 1
ATOM 2045 O O . ASN A 1 257 ? 3.155 14.948 -2.849 1.00 73.00 257 ASN A O 1
ATOM 2049 N N . VAL A 1 258 ? 4.170 12.933 -2.750 1.00 81.19 258 VAL A N 1
ATOM 2050 C CA . VAL A 1 258 ? 3.121 12.263 -1.968 1.00 81.19 258 VAL A CA 1
ATOM 2051 C C . VAL A 1 258 ? 2.998 12.921 -0.592 1.00 81.19 258 VAL A C 1
ATOM 2053 O O . VAL A 1 258 ? 3.988 13.059 0.131 1.00 81.19 258 VAL A O 1
ATOM 2056 N N . THR A 1 259 ? 1.782 13.329 -0.234 1.00 86.06 259 THR A N 1
ATOM 2057 C CA . THR A 1 259 ? 1.452 13.907 1.075 1.00 86.06 259 THR A CA 1
ATOM 2058 C C . THR A 1 259 ? 0.763 12.889 1.982 1.00 86.06 259 THR A C 1
ATOM 2060 O O . THR A 1 259 ? 0.223 11.890 1.509 1.00 86.06 259 THR A O 1
ATOM 2063 N N . ASP A 1 260 ? 0.719 13.173 3.288 1.00 86.81 260 ASP A N 1
ATOM 2064 C CA . ASP A 1 260 ? -0.040 12.363 4.252 1.00 86.81 260 ASP A CA 1
ATOM 2065 C C . ASP A 1 260 ? -1.513 12.215 3.828 1.00 86.81 260 ASP A C 1
ATOM 2067 O O . ASP A 1 260 ? -2.069 11.122 3.918 1.00 86.81 260 ASP A O 1
ATOM 2071 N N . GLN A 1 261 ? -2.135 13.279 3.305 1.00 85.56 261 GLN A N 1
ATOM 2072 C CA . GLN A 1 261 ? -3.526 13.228 2.849 1.00 85.56 261 GLN A CA 1
ATOM 2073 C C . GLN A 1 261 ? -3.704 12.285 1.653 1.00 85.56 261 GLN A C 1
ATOM 2075 O O . GLN A 1 261 ? -4.639 11.491 1.658 1.00 85.56 261 GLN A O 1
ATOM 2080 N N . ASP A 1 262 ? -2.785 12.305 0.678 1.00 85.94 262 ASP A N 1
ATOM 2081 C CA . ASP A 1 262 ? -2.857 11.395 -0.474 1.00 85.94 262 ASP A CA 1
ATOM 2082 C C . ASP A 1 262 ? -2.831 9.924 0.003 1.00 85.94 262 ASP A C 1
ATOM 2084 O O . ASP A 1 262 ? -3.626 9.099 -0.448 1.00 85.94 262 ASP A O 1
ATOM 2088 N N . VAL A 1 263 ? -1.974 9.599 0.981 1.00 85.88 263 VAL A N 1
ATOM 2089 C CA . VAL A 1 263 ? -1.881 8.245 1.559 1.00 85.88 263 VAL A CA 1
ATOM 2090 C C . VAL A 1 263 ? -3.152 7.867 2.325 1.00 85.88 263 VAL A C 1
ATOM 2092 O O . VAL A 1 263 ? -3.598 6.719 2.242 1.00 85.88 263 VAL A O 1
ATOM 2095 N N . LEU A 1 264 ? -3.749 8.807 3.065 1.00 85.94 264 LEU A N 1
ATOM 2096 C CA . LEU A 1 264 ? -5.007 8.585 3.785 1.00 85.94 264 LEU A CA 1
ATOM 2097 C C . LEU A 1 264 ? -6.184 8.357 2.828 1.00 85.94 264 LEU A C 1
ATOM 2099 O O . LEU A 1 264 ? -6.998 7.469 3.081 1.00 85.94 264 LEU A O 1
ATOM 2103 N N . ASP A 1 265 ? -6.233 9.075 1.708 1.00 85.06 265 ASP A N 1
ATOM 2104 C CA . ASP A 1 265 ? -7.260 8.898 0.679 1.00 85.06 265 ASP A CA 1
ATOM 2105 C C . ASP A 1 265 ? -7.138 7.518 0.011 1.00 85.06 265 ASP A C 1
ATOM 2107 O O 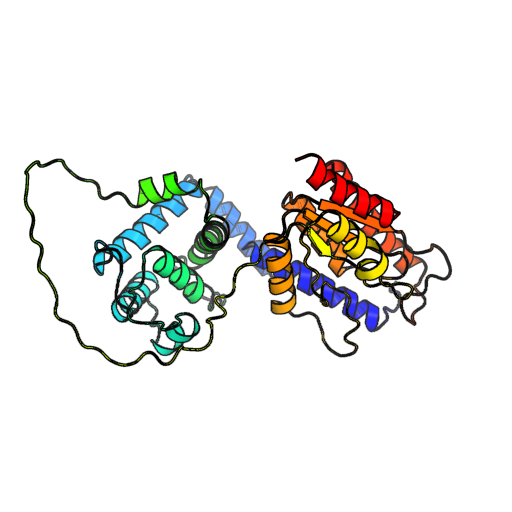. ASP A 1 265 ? -8.129 6.795 -0.144 1.00 85.06 265 ASP A O 1
ATOM 2111 N N . TRP A 1 266 ? -5.913 7.088 -0.323 1.00 88.31 266 TRP A N 1
ATOM 2112 C CA . TRP A 1 266 ? -5.674 5.731 -0.828 1.00 88.31 266 TRP A CA 1
ATOM 2113 C C . TRP A 1 266 ? -6.073 4.679 0.199 1.00 88.31 266 TRP A C 1
ATOM 2115 O O . TRP A 1 266 ? -6.712 3.682 -0.142 1.00 88.31 266 TRP A O 1
ATOM 2125 N N . LYS A 1 267 ? -5.708 4.903 1.467 1.00 89.12 267 LYS A N 1
ATOM 2126 C CA . LYS A 1 267 ? -6.070 4.027 2.577 1.00 89.12 267 LYS A CA 1
ATOM 2127 C C . LYS A 1 267 ? -7.583 3.881 2.694 1.00 89.12 267 LYS A C 1
ATOM 2129 O O . LYS A 1 267 ? -8.055 2.752 2.764 1.00 89.12 267 LYS A O 1
ATOM 2134 N N . GLN A 1 268 ? -8.331 4.977 2.643 1.00 86.88 268 GLN A N 1
ATOM 2135 C CA . GLN A 1 268 ? -9.789 4.946 2.694 1.00 86.88 268 GLN A CA 1
ATOM 2136 C C . GLN A 1 268 ? -10.384 4.098 1.559 1.00 86.88 268 GLN A C 1
ATOM 2138 O O . GLN A 1 268 ? -11.264 3.277 1.810 1.00 86.88 268 GLN A O 1
ATOM 2143 N N . ALA A 1 269 ? -9.887 4.255 0.329 1.00 86.06 269 ALA A N 1
ATOM 2144 C CA . ALA A 1 269 ? -10.362 3.488 -0.823 1.00 86.06 269 ALA A CA 1
ATOM 2145 C C . ALA A 1 269 ? -10.002 1.988 -0.750 1.00 86.06 269 ALA A C 1
ATOM 2147 O O . ALA A 1 269 ? -10.789 1.133 -1.160 1.00 86.06 269 ALA A O 1
ATOM 2148 N N . MET A 1 270 ? -8.830 1.644 -0.213 1.00 91.56 270 MET A N 1
ATOM 2149 C CA . MET A 1 270 ? -8.439 0.247 0.017 1.00 91.56 270 MET A CA 1
ATOM 2150 C C . MET A 1 270 ? -9.230 -0.389 1.162 1.00 91.56 270 MET A C 1
ATOM 2152 O O . MET A 1 270 ? -9.716 -1.514 1.035 1.00 91.56 270 MET A O 1
ATOM 2156 N N . ASP A 1 271 ? -9.411 0.330 2.270 1.00 90.50 271 ASP A N 1
ATOM 2157 C CA . ASP A 1 271 ? -10.191 -0.144 3.412 1.00 90.50 271 ASP A CA 1
ATOM 2158 C C . ASP A 1 271 ? -11.647 -0.426 3.004 1.00 90.50 271 ASP A C 1
ATOM 2160 O O . ASP A 1 271 ? -12.205 -1.447 3.419 1.00 90.50 271 ASP A O 1
ATOM 2164 N N . SER A 1 272 ? -12.231 0.420 2.143 1.00 88.00 272 SER A N 1
ATOM 2165 C CA . SER A 1 272 ? -13.607 0.278 1.649 1.00 88.00 272 SER A CA 1
ATOM 2166 C C . SER A 1 272 ? -13.795 -0.791 0.566 1.00 88.00 272 SER A C 1
ATOM 2168 O O . SER A 1 272 ? -14.936 -1.134 0.251 1.00 88.00 272 SER A O 1
ATOM 2170 N N . SER A 1 273 ? -12.714 -1.335 0.004 1.00 93.12 273 SER A N 1
ATOM 2171 C CA . SER A 1 273 ? -12.782 -2.360 -1.044 1.00 93.12 273 SER A CA 1
ATOM 2172 C C . SER A 1 273 ? -12.803 -3.770 -0.456 1.00 93.12 273 SER A C 1
ATOM 2174 O O . SER A 1 273 ? -12.231 -3.997 0.607 1.00 93.12 273 SER A O 1
ATOM 2176 N N . GLN A 1 274 ? -13.447 -4.745 -1.101 1.00 94.19 274 GLN A N 1
ATOM 2177 C CA . GLN A 1 274 ? -13.486 -6.117 -0.568 1.00 94.19 274 GLN A CA 1
ATOM 2178 C C . GLN A 1 274 ? -12.171 -6.870 -0.800 1.00 94.19 274 GLN A C 1
ATOM 2180 O O . GLN A 1 274 ? -11.632 -7.448 0.141 1.00 94.19 274 GLN A O 1
ATOM 2185 N N . VAL A 1 275 ? -11.659 -6.826 -2.031 1.00 96.75 275 VAL A N 1
ATOM 2186 C CA . VAL A 1 275 ? -10.402 -7.453 -2.460 1.00 96.75 275 VAL A CA 1
ATOM 2187 C C . VAL A 1 275 ? -9.461 -6.377 -2.993 1.00 96.75 275 VAL A C 1
ATOM 2189 O O . VAL A 1 275 ? -9.889 -5.472 -3.710 1.00 96.75 275 VAL A O 1
ATOM 2192 N N . LEU A 1 276 ? -8.170 -6.465 -2.672 1.00 97.00 276 LEU A N 1
ATOM 2193 C CA . LEU A 1 276 ? -7.149 -5.610 -3.283 1.00 97.00 276 LEU A CA 1
ATOM 2194 C C . LEU A 1 276 ? -6.366 -6.390 -4.340 1.00 97.00 276 LEU A C 1
ATOM 2196 O O . LEU A 1 276 ? -5.817 -7.448 -4.044 1.00 97.00 276 LEU A O 1
ATOM 2200 N N . LEU A 1 277 ? -6.261 -5.844 -5.548 1.00 97.00 277 LEU A N 1
ATOM 2201 C CA . LEU A 1 277 ? -5.322 -6.310 -6.565 1.00 97.00 277 LEU A CA 1
ATOM 2202 C C . LEU A 1 277 ? -4.152 -5.328 -6.631 1.00 97.00 277 LEU A C 1
ATOM 2204 O O . LEU A 1 277 ? -4.365 -4.160 -6.951 1.00 97.00 277 LEU A O 1
ATOM 2208 N N . PHE A 1 278 ? -2.931 -5.786 -6.348 1.00 95.25 278 PHE A N 1
ATOM 2209 C CA . PHE A 1 278 ? -1.717 -4.991 -6.564 1.00 95.25 278 PHE A CA 1
ATOM 2210 C C . PHE A 1 278 ? -0.873 -5.562 -7.695 1.00 95.25 278 PHE A C 1
ATOM 2212 O O . PHE A 1 278 ? -0.502 -6.731 -7.646 1.00 95.25 278 PHE A O 1
ATOM 2219 N N . TYR A 1 279 ? -0.501 -4.710 -8.652 1.00 93.75 279 TYR A N 1
ATOM 2220 C CA . TYR A 1 279 ? 0.463 -5.048 -9.697 1.00 93.75 279 TYR A CA 1
ATOM 2221 C C . TYR A 1 279 ? 1.770 -4.253 -9.547 1.00 93.75 279 TYR A C 1
ATOM 2223 O O . TYR A 1 279 ? 1.771 -3.024 -9.604 1.00 93.75 279 TYR A O 1
ATOM 2231 N N . VAL A 1 280 ? 2.884 -4.955 -9.348 1.00 92.88 280 VAL A N 1
ATOM 2232 C CA . VAL A 1 280 ? 4.254 -4.427 -9.349 1.00 92.88 280 VAL A CA 1
ATOM 2233 C C . VAL A 1 280 ? 4.933 -4.891 -10.632 1.00 92.88 280 VAL A C 1
ATOM 2235 O O . VAL A 1 280 ? 5.179 -6.083 -10.804 1.00 92.88 280 VAL A O 1
ATOM 2238 N N . THR A 1 281 ? 5.215 -3.955 -11.532 1.00 91.75 281 THR A N 1
ATOM 2239 C CA . THR A 1 281 ? 5.757 -4.245 -12.866 1.00 91.75 281 THR A CA 1
ATOM 2240 C C . THR A 1 281 ? 7.287 -4.297 -12.869 1.00 91.75 281 THR A C 1
ATOM 2242 O O . THR A 1 281 ? 7.958 -3.773 -11.970 1.00 91.75 281 THR A O 1
ATOM 2245 N N . ALA A 1 282 ? 7.841 -4.914 -13.912 1.00 92.38 282 ALA A N 1
ATOM 2246 C CA . ALA A 1 282 ? 9.283 -5.018 -14.146 1.00 92.38 282 ALA A CA 1
ATOM 2247 C C . ALA A 1 282 ? 9.955 -3.695 -14.578 1.00 92.38 282 ALA A C 1
ATOM 2249 O O . ALA A 1 282 ? 11.176 -3.635 -14.665 1.00 92.38 282 ALA A O 1
ATOM 2250 N N . ASP A 1 283 ? 9.188 -2.635 -14.852 1.00 88.94 283 ASP A N 1
ATOM 2251 C CA . ASP A 1 283 ? 9.681 -1.355 -15.388 1.00 88.94 283 ASP A CA 1
ATOM 2252 C C . ASP A 1 283 ? 9.606 -0.190 -14.387 1.00 88.94 283 ASP A C 1
ATOM 2254 O O . ASP A 1 283 ? 9.779 0.971 -14.759 1.00 88.94 283 ASP A O 1
ATOM 2258 N N . THR A 1 284 ? 9.353 -0.474 -13.104 1.00 88.75 284 THR A N 1
ATOM 2259 C CA . THR A 1 284 ? 9.250 0.550 -12.052 1.00 88.75 284 THR A CA 1
ATOM 2260 C C . THR A 1 284 ? 9.850 0.109 -10.726 1.00 88.75 284 THR A C 1
ATOM 2262 O O . THR A 1 284 ? 9.919 -1.072 -10.408 1.00 88.75 284 THR A O 1
ATOM 2265 N N . ARG A 1 285 ? 10.280 1.057 -9.890 1.00 90.31 285 ARG A N 1
ATOM 2266 C CA . ARG A 1 285 ? 10.851 0.734 -8.565 1.00 90.31 285 ARG A CA 1
ATOM 2267 C C . ARG A 1 285 ? 9.792 0.274 -7.560 1.00 90.31 285 ARG A C 1
ATOM 2269 O O . ARG A 1 285 ? 10.095 -0.537 -6.689 1.00 90.31 285 ARG A O 1
ATOM 2276 N N . SER A 1 286 ? 8.558 0.773 -7.700 1.00 89.12 286 SER A N 1
ATOM 2277 C CA . SER A 1 286 ? 7.351 0.370 -6.952 1.00 89.12 286 SER A CA 1
ATOM 2278 C C . SER A 1 286 ? 7.449 0.383 -5.423 1.00 89.12 286 SER A C 1
ATOM 2280 O O . SER A 1 286 ? 6.707 -0.346 -4.762 1.00 89.12 286 SER A O 1
ATOM 2282 N N . LEU A 1 287 ? 8.313 1.210 -4.829 1.00 89.88 287 LEU A N 1
ATOM 2283 C CA . LEU A 1 287 ? 8.557 1.180 -3.383 1.00 89.88 287 LEU A CA 1
ATOM 2284 C C . LEU A 1 287 ? 7.278 1.434 -2.564 1.00 89.88 287 LEU A C 1
ATOM 2286 O O . LEU A 1 287 ? 6.915 0.621 -1.716 1.00 89.88 287 LEU A O 1
ATOM 2290 N N . THR A 1 288 ? 6.543 2.503 -2.878 1.00 89.44 288 THR A N 1
ATOM 2291 C CA . THR A 1 288 ? 5.259 2.842 -2.240 1.00 89.44 288 THR A CA 1
ATOM 2292 C C . THR A 1 288 ? 4.230 1.716 -2.367 1.00 89.44 288 THR A C 1
ATOM 2294 O O . THR A 1 288 ? 3.589 1.349 -1.384 1.00 89.44 288 THR A O 1
ATOM 2297 N N . THR A 1 289 ? 4.104 1.109 -3.553 1.00 91.75 289 THR A N 1
ATOM 2298 C CA . THR A 1 289 ? 3.179 -0.019 -3.774 1.00 91.75 289 THR A CA 1
ATOM 2299 C C . THR A 1 289 ? 3.562 -1.226 -2.920 1.00 91.75 289 THR A C 1
ATOM 2301 O O . THR A 1 289 ? 2.693 -1.823 -2.291 1.00 91.75 289 THR A O 1
ATOM 2304 N N . MET A 1 290 ? 4.852 -1.570 -2.845 1.00 95.12 290 MET A N 1
ATOM 2305 C CA . MET A 1 290 ? 5.332 -2.677 -2.012 1.00 95.12 290 MET A CA 1
ATOM 2306 C C . MET A 1 290 ? 5.092 -2.426 -0.516 1.00 95.12 290 MET A C 1
ATOM 2308 O O . MET A 1 290 ? 4.728 -3.355 0.202 1.00 95.12 290 MET A O 1
ATOM 2312 N N . ILE A 1 291 ? 5.227 -1.181 -0.045 1.00 95.00 291 ILE A N 1
ATOM 2313 C CA . ILE A 1 291 ? 4.917 -0.795 1.344 1.00 95.00 291 ILE A CA 1
ATOM 2314 C C . ILE A 1 291 ? 3.418 -0.937 1.635 1.00 95.00 291 ILE A C 1
ATOM 2316 O O . ILE A 1 291 ? 3.047 -1.513 2.659 1.00 95.00 291 ILE A O 1
ATOM 2320 N N . LEU A 1 292 ? 2.551 -0.463 0.732 1.00 94.81 292 LEU A N 1
ATOM 2321 C CA . LEU A 1 292 ? 1.101 -0.639 0.856 1.00 94.81 292 LEU A CA 1
ATOM 2322 C C . LEU A 1 292 ? 0.732 -2.130 0.852 1.00 94.81 292 LEU A C 1
ATOM 2324 O O . LEU A 1 292 ? -0.032 -2.571 1.708 1.00 94.81 292 LEU A O 1
ATOM 2328 N N . ALA A 1 293 ? 1.318 -2.925 -0.048 1.00 95.69 293 ALA A N 1
ATOM 2329 C CA . ALA A 1 293 ? 1.109 -4.368 -0.091 1.00 95.69 293 ALA A CA 1
ATOM 2330 C C . ALA A 1 293 ? 1.516 -5.036 1.230 1.00 95.69 293 ALA A C 1
ATOM 2332 O O . ALA A 1 293 ? 0.708 -5.740 1.828 1.00 95.69 293 ALA A O 1
ATOM 2333 N N . ALA A 1 294 ? 2.718 -4.754 1.742 1.00 96.62 294 ALA A N 1
ATOM 2334 C CA . ALA A 1 294 ? 3.185 -5.279 3.025 1.00 96.62 294 ALA A CA 1
ATOM 2335 C C . ALA A 1 294 ? 2.256 -4.898 4.191 1.00 96.62 294 ALA A C 1
ATOM 2337 O O . ALA A 1 294 ? 1.957 -5.740 5.039 1.00 96.62 294 ALA A O 1
ATOM 2338 N N . HIS A 1 295 ? 1.756 -3.658 4.214 1.00 95.25 295 HIS A N 1
ATOM 2339 C CA . HIS A 1 295 ? 0.782 -3.214 5.210 1.00 95.25 295 HIS A CA 1
ATOM 2340 C C . HIS A 1 295 ? -0.508 -4.038 5.157 1.00 95.25 295 HIS A C 1
ATOM 2342 O O . HIS A 1 295 ? -0.960 -4.523 6.194 1.00 95.25 295 HIS A O 1
ATOM 2348 N N . TYR A 1 296 ? 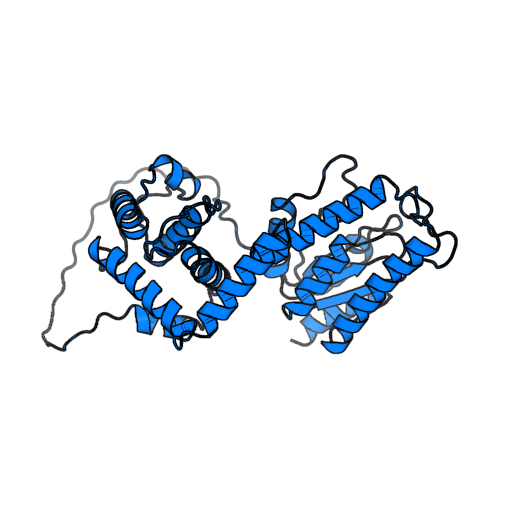-1.091 -4.219 3.970 1.00 96.38 296 TYR A N 1
ATOM 2349 C CA . TYR A 1 296 ? -2.361 -4.934 3.827 1.00 96.38 296 TYR A CA 1
ATOM 2350 C C . TYR A 1 296 ? -2.245 -6.453 3.976 1.00 96.38 296 TYR A C 1
ATOM 2352 O O . TYR A 1 296 ? -3.177 -7.066 4.496 1.00 96.38 296 TYR A O 1
ATOM 2360 N N . ILE A 1 297 ? -1.082 -7.036 3.667 1.00 96.50 297 ILE A N 1
ATOM 2361 C CA . ILE A 1 297 ? -0.740 -8.407 4.075 1.00 96.50 297 ILE A CA 1
ATOM 2362 C C . ILE A 1 297 ? -0.756 -8.511 5.608 1.00 96.50 297 ILE A C 1
ATOM 2364 O O . ILE A 1 297 ? -1.333 -9.443 6.165 1.00 96.50 297 ILE A O 1
ATOM 2368 N N . ALA A 1 298 ? -0.136 -7.553 6.308 1.00 92.81 298 ALA A N 1
ATOM 2369 C CA . ALA A 1 298 ? -0.029 -7.572 7.767 1.00 92.81 298 ALA A CA 1
ATOM 2370 C C . ALA A 1 298 ? -1.368 -7.337 8.486 1.00 92.81 298 ALA A C 1
ATOM 2372 O O . ALA A 1 298 ? -1.566 -7.875 9.572 1.00 92.81 298 ALA A O 1
ATOM 2373 N N . VAL A 1 299 ? -2.285 -6.561 7.895 1.00 91.00 299 VAL A N 1
ATOM 2374 C CA . VAL A 1 299 ? -3.651 -6.375 8.422 1.00 91.00 299 VAL A CA 1
ATOM 2375 C C . VAL A 1 299 ? -4.660 -7.396 7.880 1.00 91.00 299 VAL A C 1
ATOM 2377 O O . VAL A 1 299 ? -5.857 -7.217 8.085 1.00 91.00 299 VAL A O 1
ATOM 2380 N N . GLU A 1 300 ? -4.182 -8.449 7.209 1.00 94.00 300 GLU A N 1
ATOM 2381 C CA . GLU A 1 300 ? -4.968 -9.606 6.749 1.00 94.00 300 GLU A CA 1
ATOM 2382 C C . GLU A 1 300 ? -6.154 -9.236 5.845 1.00 94.00 300 GLU A C 1
ATOM 2384 O O . GLU A 1 300 ? -7.238 -9.816 5.917 1.00 94.00 300 GLU A O 1
ATOM 2389 N N . LYS A 1 301 ? -5.950 -8.253 4.963 1.00 94.62 301 LYS A N 1
ATOM 2390 C CA . LYS A 1 301 ? -6.928 -7.922 3.924 1.00 94.62 301 LYS A CA 1
ATOM 2391 C C . LYS A 1 301 ? -6.962 -9.035 2.870 1.00 94.62 301 LYS A C 1
ATOM 2393 O O . LYS A 1 301 ? -5.934 -9.647 2.586 1.00 94.62 301 LYS A O 1
ATOM 2398 N N . ASP A 1 302 ? -8.124 -9.278 2.260 1.00 95.88 302 ASP A N 1
ATOM 2399 C CA . ASP A 1 302 ? -8.215 -10.184 1.109 1.00 95.88 302 ASP A CA 1
ATOM 2400 C C . ASP A 1 302 ? -7.541 -9.532 -0.106 1.00 95.88 302 ASP A C 1
ATOM 2402 O O . ASP A 1 302 ? -7.854 -8.395 -0.479 1.00 95.88 302 ASP A O 1
ATOM 2406 N N . MET A 1 303 ? -6.561 -10.220 -0.688 1.00 96.12 303 MET A N 1
ATOM 2407 C CA . MET A 1 303 ? -5.677 -9.654 -1.700 1.00 96.12 303 MET A CA 1
ATOM 2408 C C . MET A 1 303 ? -5.292 -10.670 -2.773 1.00 96.12 303 MET A C 1
ATOM 2410 O O . MET A 1 303 ? -5.299 -11.881 -2.549 1.00 96.12 303 MET A O 1
ATOM 2414 N N . VAL A 1 304 ? -4.897 -10.141 -3.927 1.00 98.50 304 VAL A N 1
ATOM 2415 C CA . VAL A 1 304 ? -4.156 -10.835 -4.982 1.00 98.50 304 VAL A CA 1
ATOM 2416 C C . VAL A 1 304 ? -2.983 -9.945 -5.386 1.00 98.50 304 VAL A C 1
ATOM 2418 O O . VAL A 1 304 ? -3.147 -8.737 -5.573 1.00 98.50 304 VAL A O 1
ATOM 2421 N N . LEU A 1 305 ? -1.791 -10.526 -5.504 1.00 98.31 305 LEU A N 1
ATOM 2422 C CA . LEU A 1 305 ? -0.589 -9.809 -5.922 1.00 98.31 305 LEU A CA 1
ATOM 2423 C C . LEU A 1 305 ? -0.126 -10.303 -7.292 1.00 98.31 305 LEU A C 1
ATOM 2425 O O . LEU A 1 305 ? -0.110 -11.501 -7.555 1.00 98.31 305 LEU A O 1
ATOM 2429 N N . CYS A 1 306 ? 0.306 -9.378 -8.138 1.00 97.62 306 CYS A N 1
ATOM 2430 C CA . CYS A 1 306 ? 1.080 -9.654 -9.338 1.00 97.62 306 CYS A CA 1
ATOM 2431 C C . CYS A 1 306 ? 2.421 -8.933 -9.189 1.00 97.62 306 CYS A C 1
ATOM 2433 O O . CYS A 1 306 ? 2.437 -7.708 -9.065 1.00 97.62 306 CYS A O 1
ATOM 2435 N N . ILE A 1 307 ? 3.537 -9.656 -9.119 1.00 97.12 307 ILE A N 1
ATOM 2436 C CA . ILE A 1 307 ? 4.857 -9.075 -8.838 1.00 97.12 307 ILE A CA 1
ATOM 2437 C C . ILE A 1 307 ? 5.858 -9.592 -9.857 1.00 97.12 307 ILE A C 1
ATOM 2439 O O . ILE A 1 307 ? 6.212 -10.763 -9.842 1.00 97.12 307 ILE A O 1
ATOM 2443 N N . GLN A 1 308 ? 6.357 -8.691 -10.696 1.00 95.94 308 GLN A N 1
ATOM 2444 C CA . GLN A 1 308 ? 7.400 -8.984 -11.668 1.00 95.94 308 GLN A CA 1
ATOM 2445 C C . GLN A 1 308 ? 8.761 -8.485 -11.167 1.00 95.94 308 GLN A C 1
ATOM 2447 O O . GLN A 1 308 ? 8.843 -7.360 -10.649 1.00 95.94 308 GLN A O 1
ATOM 2452 N N . PRO A 1 309 ? 9.837 -9.278 -11.310 1.00 96.56 309 PRO A N 1
ATOM 2453 C CA . PRO A 1 309 ? 11.189 -8.817 -11.020 1.00 96.56 309 PRO A CA 1
ATOM 2454 C C . PRO A 1 309 ? 11.621 -7.740 -12.024 1.00 96.56 309 PRO A C 1
ATOM 2456 O O . PRO A 1 309 ? 11.233 -7.769 -13.189 1.00 96.56 309 PRO A O 1
ATOM 2459 N N . LEU A 1 310 ? 12.447 -6.795 -11.575 1.00 95.75 310 LEU A N 1
ATOM 2460 C CA . LEU A 1 310 ? 13.208 -5.938 -12.484 1.00 95.75 310 LEU A CA 1
ATOM 2461 C C . LEU A 1 310 ? 14.203 -6.798 -13.285 1.00 95.75 310 LEU A C 1
ATOM 2463 O O . LEU A 1 310 ? 14.777 -7.723 -12.695 1.00 95.75 310 LEU A O 1
ATOM 2467 N N . PRO A 1 311 ? 14.464 -6.476 -14.566 1.00 95.44 311 PRO A N 1
ATOM 2468 C CA . PRO A 1 311 ? 15.515 -7.114 -15.354 1.00 95.44 311 PRO A CA 1
ATOM 2469 C C . PRO A 1 311 ? 16.874 -7.066 -14.647 1.00 95.44 311 PRO A C 1
ATOM 2471 O O . PRO A 1 311 ? 17.231 -6.047 -14.058 1.00 95.44 311 PRO A O 1
ATOM 2474 N N . GLU A 1 312 ? 17.639 -8.157 -14.714 1.00 92.69 312 GLU A N 1
ATOM 2475 C CA . GLU A 1 312 ? 18.953 -8.248 -14.055 1.00 92.69 312 GLU A CA 1
ATOM 2476 C C . GLU A 1 312 ? 20.025 -7.387 -14.734 1.00 92.69 312 GLU A C 1
ATOM 2478 O O . GLU A 1 312 ? 20.962 -6.943 -14.076 1.00 92.69 312 GLU A O 1
ATOM 2483 N N . GLU A 1 313 ? 19.864 -7.116 -16.031 1.00 90.38 313 GLU A N 1
ATOM 2484 C CA . GLU A 1 313 ? 20.804 -6.349 -16.844 1.00 90.38 313 GLU A CA 1
ATOM 2485 C C . GLU A 1 313 ? 20.087 -5.210 -17.570 1.00 90.38 313 GLU A C 1
ATOM 2487 O O . GLU A 1 313 ? 18.944 -5.357 -18.009 1.00 90.38 313 GLU A O 1
ATOM 2492 N N . ASN A 1 314 ? 20.781 -4.079 -17.740 1.00 87.69 314 ASN A N 1
ATOM 2493 C CA . ASN A 1 314 ? 20.302 -2.917 -18.500 1.00 87.69 314 ASN A CA 1
ATOM 2494 C C . ASN A 1 314 ? 18.892 -2.446 -18.083 1.00 87.69 314 ASN A C 1
ATOM 2496 O O . ASN A 1 314 ? 18.113 -1.976 -18.913 1.00 87.69 314 ASN A O 1
ATOM 2500 N N . CYS A 1 315 ? 18.548 -2.580 -16.796 1.00 91.88 315 CYS A N 1
ATOM 2501 C CA . CYS A 1 315 ? 17.248 -2.167 -16.286 1.00 91.88 315 CYS A CA 1
ATOM 2502 C C . CYS A 1 315 ? 17.115 -0.645 -16.364 1.00 91.88 315 CYS A C 1
ATOM 2504 O O . CYS A 1 315 ? 17.824 0.095 -15.675 1.00 91.88 315 CYS A O 1
ATOM 2506 N N . VAL A 1 316 ? 16.156 -0.184 -17.161 1.00 88.88 316 VAL A N 1
ATOM 2507 C CA . VAL A 1 316 ? 15.809 1.230 -17.281 1.00 88.88 316 VAL A CA 1
ATOM 2508 C C . VAL A 1 316 ? 14.443 1.459 -16.649 1.00 88.88 316 VAL A C 1
ATOM 2510 O O . VAL A 1 316 ? 13.463 0.822 -17.024 1.00 88.88 316 VAL A O 1
ATOM 2513 N N . VAL A 1 317 ? 14.380 2.386 -15.695 1.00 86.75 317 VAL A N 1
ATOM 2514 C CA . VAL A 1 317 ? 13.130 2.840 -15.080 1.00 86.75 317 VAL A CA 1
ATOM 2515 C C . VAL A 1 317 ? 12.930 4.310 -15.431 1.00 86.75 317 VAL A C 1
ATOM 2517 O O . VAL A 1 317 ? 13.702 5.181 -15.027 1.00 86.75 317 VAL A O 1
ATOM 2520 N N . GLY A 1 318 ? 11.892 4.604 -16.214 1.00 80.75 318 GLY A N 1
ATOM 2521 C CA . GLY A 1 318 ? 11.727 5.924 -16.820 1.00 80.75 318 GLY A CA 1
ATOM 2522 C C . GLY A 1 318 ? 12.890 6.235 -17.765 1.00 80.75 318 GLY A C 1
ATOM 2523 O O . GLY A 1 318 ? 13.077 5.539 -18.753 1.00 80.75 318 GLY A O 1
ATOM 2524 N N . ASN A 1 319 ? 13.685 7.257 -17.443 1.00 82.94 319 ASN A N 1
ATOM 2525 C CA . ASN A 1 319 ? 14.864 7.652 -18.225 1.00 82.94 319 ASN A CA 1
ATOM 2526 C C . ASN A 1 319 ? 16.180 7.379 -17.474 1.00 82.94 319 ASN A C 1
ATOM 2528 O O . ASN A 1 319 ? 17.205 7.983 -17.780 1.00 82.94 319 ASN A O 1
ATOM 2532 N N . GLU A 1 320 ? 16.149 6.517 -16.455 1.00 86.75 320 GLU A N 1
ATOM 2533 C CA . GLU A 1 320 ? 17.288 6.240 -15.581 1.00 86.75 320 GLU A CA 1
ATOM 2534 C C . GLU A 1 320 ? 17.698 4.776 -15.696 1.00 86.75 320 GLU A C 1
ATOM 2536 O O . GLU A 1 320 ? 16.887 3.872 -15.494 1.00 86.75 320 GLU A O 1
ATOM 2541 N N . THR A 1 321 ? 18.973 4.545 -16.005 1.00 90.94 321 THR A N 1
ATOM 2542 C CA . THR A 1 321 ? 19.572 3.210 -15.918 1.00 90.94 321 THR A CA 1
ATOM 2543 C C . THR A 1 321 ? 19.912 2.932 -14.461 1.00 90.94 321 THR A C 1
ATOM 2545 O O . THR A 1 321 ? 20.636 3.710 -13.840 1.00 90.94 321 THR A O 1
ATOM 2548 N N . LEU A 1 322 ? 19.364 1.851 -13.912 1.00 91.19 322 LEU A N 1
ATOM 2549 C CA . LEU A 1 322 ? 19.661 1.433 -12.547 1.00 91.19 322 LEU A CA 1
ATOM 2550 C C . LEU A 1 322 ? 21.037 0.772 -12.477 1.00 91.19 322 LEU A C 1
ATOM 2552 O O . LEU A 1 322 ? 21.465 0.107 -13.418 1.00 91.19 322 LEU A O 1
ATOM 2556 N N . SER A 1 323 ? 21.711 0.925 -11.339 1.00 91.81 323 SER A N 1
ATOM 2557 C CA . SER A 1 323 ? 22.909 0.144 -11.036 1.00 91.81 323 SER A CA 1
ATOM 2558 C C . SER A 1 323 ? 22.543 -1.312 -10.722 1.00 91.81 323 SER A C 1
ATOM 2560 O O . SER A 1 323 ? 21.446 -1.605 -10.238 1.00 91.81 323 SER A O 1
ATOM 2562 N N . ASP A 1 324 ? 23.498 -2.228 -10.888 1.00 92.62 324 ASP A N 1
ATOM 2563 C CA . ASP A 1 324 ? 23.333 -3.635 -10.490 1.00 92.62 324 ASP A CA 1
ATOM 2564 C C . ASP A 1 324 ? 22.979 -3.785 -9.002 1.00 92.62 324 ASP A C 1
ATOM 2566 O O . ASP A 1 324 ? 22.271 -4.712 -8.601 1.00 92.62 324 ASP A O 1
ATOM 2570 N N . GLN A 1 325 ? 23.492 -2.880 -8.163 1.00 91.50 325 GLN A N 1
ATOM 2571 C CA . GLN A 1 325 ? 23.221 -2.878 -6.729 1.00 91.50 325 GLN A CA 1
ATOM 2572 C C . GLN A 1 325 ? 21.774 -2.458 -6.447 1.00 91.50 325 GLN A C 1
ATOM 2574 O O . GLN A 1 325 ? 21.068 -3.166 -5.727 1.00 91.50 325 GLN A O 1
ATOM 2579 N N . ALA A 1 326 ? 21.299 -1.387 -7.085 1.00 91.62 326 ALA A N 1
ATOM 2580 C CA . ALA A 1 326 ? 19.923 -0.930 -6.969 1.00 91.62 326 ALA A CA 1
ATOM 2581 C C . ALA A 1 326 ? 18.932 -1.991 -7.474 1.00 91.62 326 ALA A C 1
ATOM 2583 O O . ALA A 1 326 ? 17.944 -2.278 -6.797 1.00 91.62 326 ALA A O 1
ATOM 2584 N N . ILE A 1 327 ? 19.216 -2.644 -8.611 1.00 94.69 327 ILE A N 1
ATOM 2585 C CA . ILE A 1 327 ? 18.401 -3.754 -9.139 1.00 94.69 327 ILE A CA 1
ATOM 2586 C C . ILE A 1 327 ? 18.264 -4.860 -8.087 1.00 94.69 327 ILE A C 1
ATOM 2588 O O . ILE A 1 327 ? 17.148 -5.287 -7.776 1.00 94.69 327 ILE A O 1
ATOM 2592 N N . LYS A 1 328 ? 19.381 -5.288 -7.481 1.00 94.94 328 LYS A N 1
ATOM 2593 C CA . LYS A 1 328 ? 19.381 -6.298 -6.410 1.00 94.94 328 LYS A CA 1
ATOM 2594 C C . LYS A 1 328 ? 18.555 -5.856 -5.207 1.00 94.94 328 LYS A C 1
ATOM 2596 O O . LYS A 1 328 ? 17.793 -6.660 -4.673 1.00 94.94 328 LYS A O 1
ATOM 2601 N N . ASP A 1 329 ? 18.667 -4.601 -4.787 1.00 93.88 329 ASP A N 1
ATOM 2602 C CA . ASP A 1 329 ? 17.930 -4.082 -3.636 1.00 93.88 329 ASP A CA 1
ATOM 2603 C C . ASP A 1 329 ? 16.416 -3.994 -3.889 1.00 93.88 329 ASP A C 1
ATOM 2605 O O . ASP A 1 329 ? 15.624 -4.454 -3.058 1.00 93.88 329 ASP A O 1
ATOM 2609 N N . TYR A 1 330 ? 15.993 -3.511 -5.059 1.00 94.81 330 TYR A N 1
ATOM 2610 C CA . TYR A 1 330 ? 14.578 -3.472 -5.439 1.00 94.81 330 TYR A CA 1
ATOM 2611 C C . TYR A 1 330 ? 13.985 -4.872 -5.656 1.00 94.81 330 TYR A C 1
ATOM 2613 O O . TYR A 1 330 ? 12.836 -5.119 -5.272 1.00 94.81 330 TYR A O 1
ATOM 2621 N N . ASN A 1 331 ? 14.747 -5.807 -6.231 1.00 97.50 331 ASN A N 1
ATOM 2622 C CA . ASN A 1 331 ? 14.315 -7.198 -6.382 1.00 97.50 331 ASN A CA 1
ATOM 2623 C C . ASN A 1 331 ? 14.248 -7.926 -5.037 1.00 97.50 331 ASN A C 1
ATOM 2625 O O . ASN A 1 331 ? 13.313 -8.688 -4.794 1.00 97.50 331 ASN A O 1
ATOM 2629 N N . ARG A 1 332 ? 15.149 -7.623 -4.101 1.00 97.25 332 ARG A N 1
ATOM 2630 C CA . ARG A 1 332 ? 15.076 -8.139 -2.730 1.00 97.25 332 ARG A CA 1
ATOM 2631 C C . ARG A 1 332 ? 13.795 -7.694 -2.017 1.00 97.25 332 ARG A C 1
ATOM 2633 O O . ARG A 1 332 ? 13.156 -8.513 -1.361 1.00 97.25 332 ARG A O 1
ATOM 2640 N N . GLY A 1 333 ? 13.368 -6.443 -2.206 1.00 96.50 333 GLY A N 1
ATOM 2641 C CA . GLY A 1 333 ? 12.069 -5.961 -1.718 1.00 96.50 333 GLY A CA 1
ATOM 2642 C C . GLY A 1 333 ? 10.883 -6.769 -2.264 1.00 96.50 333 GLY A C 1
ATOM 2643 O O . GLY A 1 333 ? 10.016 -7.189 -1.495 1.00 96.50 333 GLY A O 1
ATOM 2644 N N . ARG A 1 334 ? 10.880 -7.068 -3.570 1.00 97.94 334 ARG A N 1
ATOM 2645 C CA . ARG A 1 334 ? 9.855 -7.912 -4.217 1.00 97.94 334 ARG A CA 1
ATOM 2646 C C . ARG A 1 334 ? 9.819 -9.324 -3.644 1.00 97.94 334 ARG A C 1
ATOM 2648 O O . ARG A 1 334 ? 8.737 -9.845 -3.370 1.00 97.94 334 ARG A O 1
ATOM 2655 N N . VAL A 1 335 ? 10.990 -9.924 -3.423 1.00 98.12 335 VAL A N 1
ATOM 2656 C CA . VAL A 1 335 ? 11.119 -11.248 -2.798 1.00 98.12 335 VAL A CA 1
ATOM 2657 C C . VAL A 1 335 ? 10.534 -11.238 -1.387 1.00 98.12 335 VAL A C 1
ATOM 2659 O O . VAL A 1 335 ? 9.765 -12.136 -1.052 1.00 98.12 335 VAL A O 1
ATOM 2662 N N . TYR A 1 336 ? 10.822 -10.214 -0.578 1.00 97.94 336 TYR A N 1
ATOM 2663 C CA . TYR A 1 336 ? 10.285 -10.109 0.783 1.00 97.94 336 TYR A CA 1
ATOM 2664 C C . TYR A 1 336 ? 8.759 -10.005 0.810 1.00 97.94 336 TYR A C 1
ATOM 2666 O O . TYR A 1 336 ? 8.115 -10.745 1.551 1.00 97.94 336 TYR A O 1
ATOM 2674 N N . VAL A 1 337 ? 8.164 -9.142 -0.019 1.00 97.62 337 VAL A N 1
ATOM 2675 C CA . VAL A 1 337 ? 6.697 -9.015 -0.096 1.00 97.62 337 VAL A CA 1
ATOM 2676 C C . VAL A 1 337 ? 6.059 -10.318 -0.587 1.00 97.62 337 VAL A C 1
ATOM 2678 O O . VAL A 1 337 ? 5.059 -10.763 -0.026 1.00 97.62 337 VAL A O 1
ATOM 2681 N N . THR A 1 338 ? 6.664 -10.964 -1.587 1.00 98.44 338 THR A N 1
ATOM 2682 C CA . THR A 1 338 ? 6.199 -12.252 -2.125 1.00 98.44 338 THR A CA 1
ATOM 2683 C C . THR A 1 338 ? 6.223 -13.353 -1.066 1.00 98.44 338 THR A C 1
ATOM 2685 O O . THR A 1 338 ? 5.249 -14.089 -0.917 1.00 98.44 338 THR A O 1
ATOM 2688 N N . ASP A 1 339 ? 7.311 -13.471 -0.306 1.00 98.12 339 ASP A N 1
ATOM 2689 C CA . ASP A 1 339 ? 7.439 -14.447 0.779 1.00 98.12 339 ASP A CA 1
ATOM 2690 C C . ASP A 1 339 ? 6.440 -14.168 1.918 1.00 98.12 339 ASP A C 1
ATOM 2692 O O . ASP A 1 339 ? 5.752 -15.089 2.366 1.00 98.12 339 ASP A O 1
ATOM 2696 N N . MET A 1 340 ? 6.264 -12.903 2.319 1.00 97.50 340 MET A N 1
ATOM 2697 C CA . MET A 1 340 ? 5.243 -12.510 3.300 1.00 97.50 340 MET A CA 1
ATOM 2698 C C . MET A 1 340 ? 3.830 -12.910 2.853 1.00 97.50 340 MET A C 1
ATOM 2700 O O . MET A 1 340 ? 3.077 -13.486 3.641 1.00 97.50 340 MET A O 1
ATOM 2704 N N . ALA A 1 341 ? 3.482 -12.643 1.592 1.00 97.88 341 ALA A N 1
ATOM 2705 C CA . ALA A 1 341 ? 2.188 -12.996 1.016 1.00 97.88 341 ALA A CA 1
ATOM 2706 C C . ALA A 1 341 ? 1.971 -14.516 0.991 1.00 97.88 341 ALA A C 1
ATOM 2708 O O . ALA A 1 341 ? 0.948 -15.002 1.475 1.00 97.88 341 ALA A O 1
ATOM 2709 N N . LYS A 1 342 ? 2.967 -15.280 0.520 1.00 97.00 342 LYS A N 1
ATOM 2710 C CA . LYS A 1 342 ? 2.909 -16.749 0.462 1.00 97.00 342 LYS A CA 1
ATOM 2711 C C . LYS A 1 342 ? 2.711 -17.377 1.844 1.00 97.00 342 LYS A C 1
ATOM 2713 O O . LYS A 1 342 ? 1.887 -18.277 1.986 1.00 97.00 342 LYS A O 1
ATOM 2718 N N . ARG A 1 343 ? 3.386 -16.872 2.885 1.00 96.56 343 ARG A N 1
ATOM 2719 C CA . ARG A 1 343 ? 3.196 -17.338 4.278 1.00 96.56 343 ARG A CA 1
ATOM 2720 C C . ARG A 1 343 ? 1.783 -17.090 4.808 1.00 96.56 343 ARG A C 1
ATOM 2722 O O . ARG A 1 343 ? 1.311 -17.846 5.651 1.00 96.56 343 ARG A O 1
ATOM 2729 N N . LYS A 1 344 ? 1.114 -16.049 4.310 1.00 95.81 344 LYS A N 1
ATOM 2730 C CA . LYS A 1 344 ? -0.288 -15.718 4.607 1.00 95.81 344 LYS A CA 1
ATOM 2731 C C . LYS A 1 344 ? -1.279 -16.326 3.606 1.00 95.81 344 LYS A C 1
ATOM 2733 O O . LYS A 1 344 ? -2.455 -15.994 3.661 1.00 95.81 344 LYS A O 1
ATOM 2738 N N . GLN A 1 345 ? -0.820 -17.218 2.721 1.00 96.94 345 GLN A N 1
ATOM 2739 C CA . GLN A 1 345 ? -1.634 -17.876 1.691 1.00 96.94 345 GLN A CA 1
ATOM 2740 C C . GLN A 1 345 ? -2.332 -16.890 0.733 1.00 96.94 345 GLN A C 1
ATOM 2742 O O . GLN A 1 345 ? -3.371 -17.198 0.151 1.00 96.94 345 GLN A O 1
ATOM 2747 N N . ILE A 1 346 ? -1.748 -15.705 0.542 1.00 98.19 346 ILE A N 1
ATOM 2748 C CA . ILE A 1 346 ? -2.210 -14.727 -0.445 1.00 98.19 346 ILE A CA 1
ATOM 2749 C C . ILE A 1 346 ? -1.696 -15.156 -1.832 1.00 98.19 346 ILE A C 1
ATOM 2751 O O . ILE A 1 346 ? -0.492 -15.399 -1.970 1.00 98.19 346 ILE A O 1
ATOM 2755 N N . PRO A 1 347 ? -2.561 -15.249 -2.863 1.00 98.31 347 PRO A N 1
ATOM 2756 C CA . PRO A 1 347 ? -2.144 -15.578 -4.225 1.00 98.31 347 PRO A CA 1
ATOM 2757 C C . PRO A 1 347 ? -1.154 -14.553 -4.795 1.00 98.31 347 PRO A C 1
ATOM 2759 O O . PRO A 1 347 ? -1.405 -13.346 -4.735 1.00 98.31 347 PRO A O 1
ATOM 2762 N N . VAL A 1 348 ? -0.051 -15.043 -5.374 1.00 98.56 348 VAL A N 1
ATOM 2763 C CA . VAL A 1 348 ? 0.971 -14.227 -6.046 1.00 98.56 348 VAL A CA 1
ATOM 2764 C C . VAL A 1 348 ? 1.225 -14.778 -7.445 1.00 98.56 348 VAL A C 1
ATOM 2766 O O . VAL A 1 348 ? 1.516 -15.965 -7.584 1.00 98.56 348 VAL A O 1
ATOM 2769 N N . PHE A 1 349 ? 1.147 -13.908 -8.445 1.00 98.50 349 PHE A N 1
ATOM 2770 C CA . PHE A 1 349 ? 1.341 -14.209 -9.863 1.00 98.50 349 PHE A CA 1
ATOM 2771 C C . PHE A 1 349 ? 2.454 -13.339 -10.460 1.00 98.50 349 PHE A C 1
ATOM 2773 O O . PHE A 1 349 ? 2.838 -12.324 -9.876 1.00 98.50 349 PHE A O 1
ATOM 2780 N N . GLU A 1 350 ? 2.945 -13.719 -11.636 1.00 96.31 350 GLU A N 1
ATOM 2781 C CA . GLU A 1 350 ? 3.842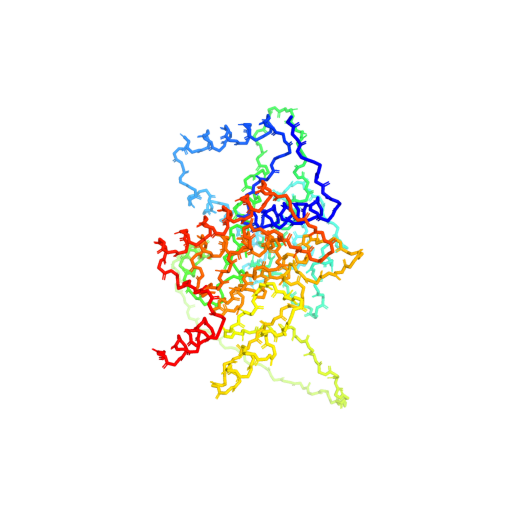 -12.888 -12.459 1.00 96.31 350 GLU A CA 1
ATOM 2782 C C . GLU A 1 350 ? 3.133 -12.339 -13.709 1.00 96.31 350 GLU A C 1
ATOM 2784 O O . GLU A 1 350 ? 3.537 -11.306 -14.252 1.00 96.31 350 GLU A O 1
ATOM 2789 N N . ASP A 1 351 ? 2.041 -12.992 -14.123 1.00 96.56 351 ASP A N 1
ATOM 2790 C CA . ASP A 1 351 ? 1.163 -12.554 -15.200 1.00 96.56 351 ASP A CA 1
ATOM 2791 C C . ASP A 1 351 ? -0.088 -11.847 -14.653 1.00 96.56 351 ASP A C 1
ATOM 2793 O O . ASP A 1 351 ? -0.797 -12.337 -13.765 1.00 96.56 351 ASP A O 1
ATOM 2797 N N . ILE A 1 352 ? -0.370 -10.665 -15.199 1.00 95.38 352 ILE A N 1
ATOM 2798 C CA . ILE A 1 352 ? -1.477 -9.828 -14.737 1.00 95.38 352 ILE A CA 1
ATOM 2799 C C . ILE A 1 352 ? -2.845 -10.381 -15.159 1.00 95.38 352 ILE A C 1
ATOM 2801 O O . ILE A 1 352 ? -3.819 -10.192 -14.428 1.00 95.38 352 ILE A O 1
ATOM 2805 N N . ALA A 1 353 ? -2.953 -11.087 -16.287 1.00 96.75 353 ALA A N 1
ATOM 2806 C CA . ALA A 1 353 ? -4.215 -11.687 -16.706 1.00 96.75 353 ALA A CA 1
ATOM 2807 C C . ALA A 1 353 ? -4.594 -12.857 -15.784 1.00 96.75 353 ALA A C 1
ATOM 2809 O O . ALA A 1 353 ? -5.752 -12.956 -15.371 1.00 96.75 353 ALA A O 1
ATOM 2810 N N . GLU A 1 354 ? -3.622 -13.677 -15.373 1.00 98.50 354 GLU A N 1
ATOM 2811 C CA . GLU A 1 354 ? -3.821 -14.720 -14.357 1.00 98.50 354 GLU A CA 1
ATOM 2812 C C . GLU A 1 354 ? -4.258 -14.134 -13.006 1.00 98.50 354 GLU A C 1
ATOM 2814 O O . GLU A 1 354 ? -5.220 -14.613 -12.396 1.00 98.50 354 GLU A O 1
ATOM 2819 N N . ALA A 1 355 ? -3.611 -13.052 -12.560 1.00 98.25 355 ALA A N 1
ATOM 2820 C CA . ALA A 1 355 ? -3.970 -12.365 -11.321 1.00 98.25 355 ALA A CA 1
ATOM 2821 C C . ALA A 1 355 ? -5.403 -11.807 -11.358 1.00 98.25 355 ALA A C 1
ATOM 2823 O O . ALA A 1 355 ? -6.176 -11.994 -10.415 1.00 98.25 355 ALA A O 1
ATOM 2824 N N . VAL A 1 356 ? -5.789 -11.156 -12.460 1.00 97.81 356 VAL A N 1
ATOM 2825 C CA . VAL A 1 356 ? -7.154 -10.650 -12.669 1.00 97.81 356 VAL A CA 1
ATOM 2826 C C . VAL A 1 356 ? -8.162 -11.799 -12.688 1.00 97.81 356 VAL A C 1
ATOM 2828 O O . VAL A 1 356 ? -9.214 -11.700 -12.053 1.00 97.81 356 VAL A O 1
ATOM 2831 N N . GLN A 1 357 ? -7.842 -12.915 -13.343 1.00 98.31 357 GLN A N 1
ATOM 2832 C CA . GLN A 1 357 ? -8.716 -14.085 -13.358 1.00 98.31 357 GLN A CA 1
ATOM 2833 C C . GLN A 1 357 ? -8.879 -14.695 -11.958 1.00 98.31 357 GLN A C 1
ATOM 2835 O O . GLN A 1 357 ? -9.982 -15.102 -11.591 1.00 98.31 357 GLN A O 1
ATOM 2840 N N . CYS A 1 358 ? -7.825 -14.708 -11.137 1.00 98.44 358 CYS A N 1
ATOM 2841 C CA . CYS A 1 358 ? -7.917 -15.116 -9.735 1.00 98.44 358 CYS A CA 1
ATOM 2842 C C . CYS A 1 358 ? -8.890 -14.226 -8.946 1.00 98.44 358 CYS A C 1
ATOM 2844 O O . CYS A 1 358 ? -9.725 -14.741 -8.200 1.00 98.44 358 CYS A O 1
ATOM 2846 N N . VAL A 1 359 ? -8.834 -12.904 -9.149 1.00 98.06 359 VAL A N 1
ATOM 2847 C CA . VAL A 1 359 ? -9.789 -11.964 -8.540 1.00 98.06 359 VAL A CA 1
ATOM 2848 C C . VAL A 1 359 ? -11.214 -12.271 -8.992 1.00 98.06 359 VAL A C 1
ATOM 2850 O O . VAL A 1 359 ? -12.089 -12.409 -8.145 1.00 98.06 359 VAL A O 1
ATOM 2853 N N . VAL A 1 360 ? -11.455 -12.443 -10.293 1.00 98.00 360 VAL A N 1
ATOM 2854 C CA . VAL A 1 360 ? -12.780 -12.815 -10.821 1.00 98.00 360 VAL A CA 1
ATOM 2855 C C . VAL A 1 360 ? -13.299 -14.092 -10.154 1.00 98.00 360 VAL A C 1
ATOM 2857 O O . VAL A 1 360 ? -14.425 -14.116 -9.657 1.00 98.00 360 VAL A O 1
ATOM 2860 N N . ASN A 1 361 ? -12.464 -15.130 -10.070 1.00 97.44 361 ASN A N 1
ATOM 2861 C CA . ASN A 1 361 ? -12.839 -16.407 -9.466 1.00 97.44 361 ASN A CA 1
ATOM 2862 C C . ASN A 1 361 ? -13.231 -16.251 -7.986 1.00 97.44 361 ASN A C 1
ATOM 2864 O O . ASN A 1 361 ? -14.196 -16.878 -7.560 1.00 97.44 361 ASN A O 1
ATOM 2868 N N . LYS A 1 362 ? -12.557 -15.374 -7.222 1.00 95.69 362 LYS A N 1
ATOM 2869 C CA . LYS A 1 362 ? -12.906 -15.073 -5.817 1.00 95.69 362 LYS A CA 1
ATOM 2870 C C . LYS A 1 362 ? -14.321 -14.508 -5.642 1.00 95.69 362 LYS A C 1
ATOM 2872 O O . LYS A 1 362 ? -14.885 -14.664 -4.561 1.00 95.69 362 LYS A O 1
ATOM 2877 N N . PHE A 1 363 ? -14.879 -13.839 -6.653 1.00 94.94 363 PHE A N 1
ATOM 2878 C CA . PHE A 1 363 ? -16.253 -13.318 -6.618 1.00 94.94 363 PHE A CA 1
ATOM 2879 C C . PHE A 1 363 ? -17.276 -14.291 -7.198 1.00 94.94 363 PHE A C 1
ATOM 2881 O O . PHE A 1 363 ? -18.435 -14.240 -6.809 1.00 94.94 363 PHE A O 1
ATOM 2888 N N . GLN A 1 364 ? -16.855 -15.190 -8.085 1.00 90.31 364 GLN A N 1
ATOM 2889 C CA . GLN A 1 364 ? -17.718 -16.240 -8.631 1.00 90.31 364 GLN A CA 1
ATOM 2890 C C . GLN A 1 364 ? -17.887 -17.439 -7.692 1.00 90.31 364 GLN A C 1
ATOM 2892 O O . GLN A 1 364 ? -18.868 -18.163 -7.801 1.00 90.31 364 GLN A O 1
ATOM 2897 N N . SER A 1 365 ? -16.923 -17.678 -6.798 1.00 78.38 365 SER A N 1
ATOM 2898 C CA . SER A 1 365 ? -16.959 -18.775 -5.825 1.00 78.38 365 SER A CA 1
ATOM 2899 C C . SER A 1 365 ? -17.696 -18.436 -4.523 1.00 78.38 365 SER A C 1
ATOM 2901 O O . SER A 1 365 ? -17.663 -19.240 -3.593 1.00 78.38 365 SER A O 1
ATOM 2903 N N . ARG A 1 366 ? -18.261 -17.230 -4.417 1.00 58.75 366 ARG A N 1
ATOM 2904 C CA . ARG A 1 366 ? -19.097 -16.781 -3.295 1.00 58.75 366 ARG A CA 1
ATOM 2905 C C . ARG A 1 366 ? -20.557 -17.016 -3.637 1.00 58.75 366 ARG A C 1
ATOM 2907 O O . ARG A 1 366 ? -21.297 -17.393 -2.704 1.00 58.75 366 ARG A O 1
#